Protein AF-A0A1Y1W496-F1 (afdb_monomer_lite)

Foldseek 3Di:
DDDDDDDDDDDDDDPDPPDDDPPDDDDDPPPVLVQAQWDDDPQKIWGFDFQWIKIFGNVLLVVLLVVLVCVVVVVDPDDDPPDDPDNQPDSVSSNLPGFMEIEDDPRSPATFRHWDAFPQSQWIWGFGFFKIKIWGQQDQQPQDPPRDGGSVRPFPFPDPDPDSPGTYRYIYMDMDGPPPQAPVPPPDDDPDRWTFPDKDQDPPPPVSPWIWTQTPVRDIDID

InterPro domains:
  IPR019321 Nucleoporin Nup88 [PF10168] (105-217)
  IPR037700 Nucleoporin NUP88/NUP82 [PTHR13257] (36-219)

Secondary structure (DSSP, 8-state):
--------------------------S----------EEEETTEEEEEETTEEEEEEHHHHHHHHHHHHHHHTT------TTS------SHHHHHHTS-EEEEESS---S-EEEEEE-TTSSEEEEEESS-EEEEEPPPTT---TTS--STTTSS------SSS-PEEEE--EEEE-SSHHHHTT-SS---S-PPEEEEEE-TT-TTS--EEEEETTS-EEE-

Radius of gyration: 26.89 Å; chains: 1; bounding box: 58×90×71 Å

pLDDT: mean 73.24, std 20.02, range [38.5, 97.31]

Sequence (223 aa):
MNGYSFWHSTLCSQPRRQTWAPGRRSQGSKEISNTQRAVIRGTDLFVAVGSEVRWISLKACKDAYVQFESTRLGVASSIDETQSDYKATSQQDAIQHVPWYRVLGSALGFEIRRLVCNKSGKLLAVVGRRQVAVVTLPGPESPNRAGVKGAFAAARMDKPSDEFDGACVSCASKIIGGTAIGRQGAQAGEGRGARVADALWHSMSSSDSHLVVLLSSGVVKGV

Organism: NCBI:txid61395

Structure (mmCIF, N/CA/C/O backbone):
data_AF-A0A1Y1W496-F1
#
_entry.id   AF-A0A1Y1W496-F1
#
loop_
_atom_site.group_PDB
_atom_site.id
_atom_site.type_symbol
_atom_site.label_atom_id
_atom_site.label_alt_id
_atom_site.label_comp_id
_atom_site.label_asym_id
_atom_site.label_entity_id
_atom_site.label_seq_id
_atom_site.pdbx_PDB_ins_code
_atom_site.Cartn_x
_atom_site.Cartn_y
_atom_site.Cartn_z
_atom_site.occupancy
_atom_site.B_iso_or_equiv
_atom_site.auth_seq_id
_atom_site.auth_comp_id
_atom_site.auth_asym_id
_atom_site.auth_atom_id
_atom_site.pdbx_PDB_model_num
ATOM 1 N N . MET A 1 1 ? -31.361 -71.559 24.293 1.00 42.09 1 MET A N 1
ATOM 2 C CA . MET A 1 1 ? -29.915 -71.269 24.164 1.00 42.09 1 MET A CA 1
ATOM 3 C C . MET A 1 1 ? -29.772 -69.758 24.304 1.00 42.09 1 MET A C 1
ATOM 5 O O . MET A 1 1 ? -30.136 -69.051 23.382 1.00 42.09 1 MET A O 1
ATOM 9 N N . ASN A 1 2 ? -29.725 -69.233 25.531 1.00 38.97 2 ASN A N 1
ATOM 10 C CA . ASN A 1 2 ? -28.521 -68.965 26.342 1.00 38.97 2 ASN A CA 1
ATOM 11 C C . ASN A 1 2 ? -27.485 -68.114 25.596 1.00 38.97 2 ASN A C 1
ATOM 13 O O . ASN A 1 2 ? -26.933 -68.597 24.614 1.00 38.97 2 ASN A O 1
ATOM 17 N N . GLY A 1 3 ? -27.170 -66.913 26.104 1.00 40.03 3 GLY A N 1
ATOM 18 C CA . GLY A 1 3 ? -25.987 -66.185 25.632 1.00 40.03 3 GLY A CA 1
ATOM 19 C C . GLY A 1 3 ? -25.889 -64.686 25.931 1.00 40.03 3 GLY A C 1
ATOM 20 O O . GLY A 1 3 ? -25.826 -63.906 24.999 1.00 40.03 3 GLY A O 1
ATOM 21 N N . TYR A 1 4 ? -25.895 -64.322 27.213 1.00 43.94 4 TYR A N 1
ATOM 22 C CA . TYR A 1 4 ? -25.171 -63.223 27.881 1.00 43.94 4 TYR A CA 1
ATOM 23 C C . TYR A 1 4 ? -24.772 -61.911 27.156 1.00 43.94 4 TYR A C 1
ATOM 25 O O . TYR A 1 4 ? -24.024 -61.863 26.186 1.00 43.94 4 TYR A O 1
ATOM 33 N N . SER A 1 5 ? -25.185 -60.833 27.824 1.00 49.03 5 SER A N 1
ATOM 34 C CA . SER A 1 5 ? -24.640 -59.474 27.935 1.00 49.03 5 SER A CA 1
ATOM 35 C C . SER A 1 5 ? -23.111 -59.354 28.018 1.00 49.03 5 SER A C 1
ATOM 37 O O . SER A 1 5 ? -22.486 -60.162 28.689 1.00 49.03 5 SER A O 1
ATOM 39 N N . PHE A 1 6 ? -22.540 -58.242 27.523 1.00 44.34 6 PHE A N 1
ATOM 40 C CA . PHE A 1 6 ? -21.433 -57.549 28.207 1.00 44.34 6 PHE A CA 1
ATOM 41 C C . PHE A 1 6 ? -21.383 -56.052 27.855 1.00 44.34 6 PHE A C 1
ATOM 43 O O . PHE A 1 6 ? -21.317 -55.653 26.695 1.00 44.34 6 PHE A O 1
ATOM 50 N N . TRP A 1 7 ? -21.433 -55.232 28.903 1.00 46.50 7 TRP A N 1
ATOM 51 C CA . TRP A 1 7 ? -21.219 -53.788 28.896 1.00 46.50 7 TRP A CA 1
ATOM 52 C C . TRP A 1 7 ? -19.716 -53.492 28.889 1.00 46.50 7 TRP A C 1
ATOM 54 O O . TRP A 1 7 ? -18.980 -54.118 29.646 1.00 46.50 7 TRP A O 1
ATOM 64 N N . HIS A 1 8 ? -19.272 -52.478 28.145 1.00 43.22 8 HIS A N 1
ATOM 65 C CA . HIS A 1 8 ? -18.021 -51.780 28.452 1.00 43.22 8 HIS A CA 1
ATOM 66 C C . HIS A 1 8 ? -18.264 -50.272 28.480 1.00 43.22 8 HIS A C 1
ATOM 68 O O . HIS A 1 8 ? -18.268 -49.585 27.462 1.00 43.22 8 HIS A O 1
ATOM 74 N N . SER A 1 9 ? -18.465 -49.775 29.697 1.00 42.09 9 SER A N 1
ATOM 75 C CA . SER A 1 9 ? -18.393 -48.364 30.051 1.00 42.09 9 SER A CA 1
ATOM 76 C C . SER A 1 9 ? -16.942 -47.903 29.935 1.00 42.09 9 SER A C 1
ATOM 78 O O . SER A 1 9 ? -16.086 -48.328 30.711 1.00 42.09 9 SER A O 1
ATOM 80 N N . THR A 1 10 ? -16.640 -47.038 28.970 1.00 48.88 10 THR A N 1
ATOM 81 C CA . THR A 1 10 ? -15.345 -46.355 28.911 1.00 48.88 10 THR A CA 1
ATOM 82 C C . THR A 1 10 ? -15.395 -45.141 29.833 1.00 48.88 10 THR A C 1
ATOM 84 O O . THR A 1 10 ? -16.212 -44.238 29.663 1.00 48.88 10 THR A O 1
ATOM 87 N N . LEU A 1 11 ? -14.534 -45.155 30.848 1.00 41.88 11 LEU A N 1
ATOM 88 C CA . LEU A 1 11 ? -14.308 -44.061 31.785 1.00 41.88 11 LEU A CA 1
ATOM 89 C C . LEU A 1 11 ? -13.901 -42.794 31.016 1.00 41.88 11 LEU A C 1
ATOM 91 O O . LEU A 1 11 ? -12.806 -42.710 30.464 1.00 41.88 11 LEU A O 1
ATOM 95 N N . CYS A 1 12 ? -14.791 -41.802 30.991 1.00 42.56 12 CYS A N 1
ATOM 96 C CA . CYS A 1 12 ? -14.479 -40.451 30.542 1.00 42.56 12 CYS A CA 1
ATOM 97 C C . CYS A 1 12 ? -13.574 -39.786 31.588 1.00 42.56 12 CYS A C 1
ATOM 99 O O . CYS A 1 12 ? -14.036 -39.302 32.624 1.00 42.56 12 CYS A O 1
ATOM 101 N N . SER A 1 13 ? -12.272 -39.788 31.322 1.00 44.72 13 SER A N 1
ATOM 102 C CA . SER A 1 13 ? -11.271 -39.026 32.063 1.00 44.72 13 SER A CA 1
ATOM 103 C C . SER A 1 13 ? -11.624 -37.538 32.029 1.00 44.72 13 SER A C 1
ATOM 105 O O . SER A 1 13 ? -11.632 -36.912 30.969 1.00 44.72 13 SER A O 1
ATOM 107 N N . GLN A 1 14 ? -11.938 -36.964 33.190 1.00 53.59 14 GLN A N 1
ATOM 108 C CA . GLN A 1 14 ? -12.254 -35.544 33.305 1.00 53.59 14 GLN A CA 1
ATOM 109 C C . GLN A 1 14 ? -11.036 -34.674 32.943 1.00 53.59 14 GLN A C 1
ATOM 111 O O . GLN A 1 14 ? -9.936 -34.925 33.446 1.00 53.59 14 GLN A O 1
ATOM 116 N N . PRO A 1 15 ? -11.200 -33.610 32.135 1.00 48.44 15 PRO A N 1
ATOM 117 C CA . PRO A 1 15 ? -10.143 -32.636 31.928 1.00 48.44 15 PRO A CA 1
ATOM 118 C C . PRO A 1 15 ? -9.908 -31.849 33.221 1.00 48.44 15 PRO A C 1
ATOM 120 O O . PRO A 1 15 ? -10.786 -31.170 33.757 1.00 48.44 15 PRO A O 1
ATOM 123 N N . ARG A 1 16 ? -8.678 -31.967 33.720 1.00 43.12 16 ARG A N 1
ATOM 124 C CA . ARG A 1 16 ? -8.125 -31.247 34.867 1.00 43.12 16 ARG A CA 1
ATOM 125 C C . ARG A 1 16 ? -8.370 -29.743 34.680 1.00 43.12 16 ARG A C 1
ATOM 127 O O . ARG A 1 16 ? -7.788 -29.131 33.785 1.00 43.12 16 ARG A O 1
ATOM 134 N N . ARG A 1 17 ? -9.219 -29.145 35.524 1.00 43.69 17 ARG A N 1
ATOM 135 C CA . ARG A 1 17 ? -9.392 -27.686 35.617 1.00 43.69 17 ARG A CA 1
ATOM 136 C C . ARG A 1 17 ? -8.042 -27.055 35.965 1.00 43.69 17 ARG A C 1
ATOM 138 O O . ARG A 1 17 ? -7.640 -27.048 37.123 1.00 43.69 17 ARG A O 1
ATOM 145 N N . GLN A 1 18 ? -7.337 -26.539 34.963 1.00 44.41 18 GLN A N 1
ATOM 146 C CA . GLN A 1 18 ? -6.231 -25.616 35.178 1.00 44.41 18 GLN A CA 1
ATOM 147 C C . GLN A 1 18 ? -6.832 -24.260 35.543 1.00 44.41 18 GLN A C 1
ATOM 149 O O . GLN A 1 18 ? -7.288 -23.505 34.690 1.00 44.41 18 GLN A O 1
ATOM 154 N N . THR A 1 19 ? -6.870 -23.970 36.837 1.00 43.69 19 THR A N 1
ATOM 155 C CA . THR A 1 19 ? -7.052 -22.616 37.356 1.00 43.69 19 THR A CA 1
ATOM 156 C C . THR A 1 19 ? -5.865 -21.766 36.916 1.00 43.69 19 THR A C 1
ATOM 158 O O . THR A 1 19 ? -4.741 -21.970 37.373 1.00 43.69 19 THR A O 1
ATOM 161 N N . TRP A 1 20 ? -6.113 -20.830 36.001 1.00 48.00 20 TRP A N 1
ATOM 162 C CA . TRP A 1 20 ? -5.152 -19.809 35.602 1.00 48.00 20 TRP A CA 1
ATOM 163 C C . TRP A 1 20 ? -4.951 -18.843 36.770 1.00 48.00 20 TRP A C 1
ATOM 165 O O . TRP A 1 20 ? -5.794 -17.991 37.038 1.00 48.00 20 TRP A O 1
ATOM 175 N N . ALA A 1 21 ? -3.840 -18.986 37.487 1.00 46.91 21 ALA A N 1
ATOM 176 C CA . ALA A 1 21 ? -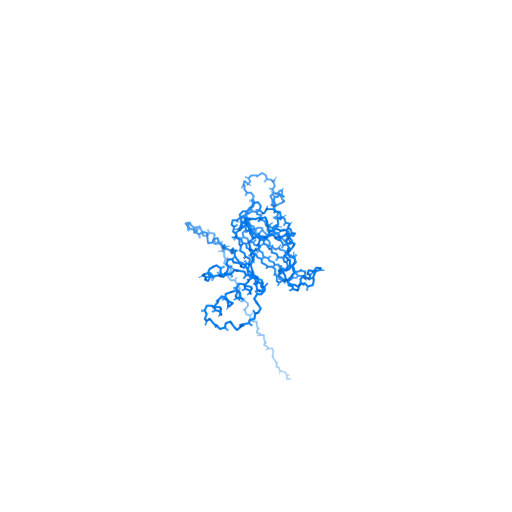3.369 -17.945 38.389 1.00 46.91 21 ALA A CA 1
ATOM 177 C C . ALA A 1 21 ? -2.677 -16.850 37.552 1.00 46.91 21 ALA A C 1
ATOM 179 O O . ALA A 1 21 ? -1.808 -17.182 36.739 1.00 46.91 21 ALA A O 1
ATOM 180 N N . PRO A 1 22 ? -3.006 -15.555 37.724 1.00 52.09 22 PRO A N 1
ATOM 181 C CA . PRO A 1 22 ? -2.292 -14.476 37.057 1.00 52.09 22 PRO A CA 1
ATOM 182 C C . PRO A 1 22 ? -0.901 -14.331 37.688 1.00 52.09 22 PRO A C 1
ATOM 184 O O . PRO A 1 22 ? -0.691 -13.620 38.670 1.00 52.09 22 PRO A O 1
ATOM 187 N N . GLY A 1 23 ? 0.062 -15.052 37.116 1.00 45.97 23 GLY A N 1
ATOM 188 C CA . GLY A 1 23 ? 1.479 -14.918 37.417 1.00 45.97 23 GLY A CA 1
ATOM 189 C C . GLY A 1 23 ? 1.976 -13.537 37.004 1.00 45.97 23 GLY A C 1
ATOM 190 O O . GLY A 1 23 ? 2.194 -13.256 35.828 1.00 45.97 23 GLY A O 1
ATOM 191 N N . ARG A 1 24 ? 2.167 -12.682 38.005 1.00 58.03 24 ARG A N 1
ATOM 192 C CA . ARG A 1 24 ? 2.800 -11.367 37.929 1.00 58.03 24 ARG A CA 1
ATOM 193 C C . ARG A 1 24 ? 4.268 -11.532 37.495 1.00 58.03 24 ARG A C 1
ATOM 195 O O . ARG A 1 24 ? 5.148 -11.663 38.339 1.00 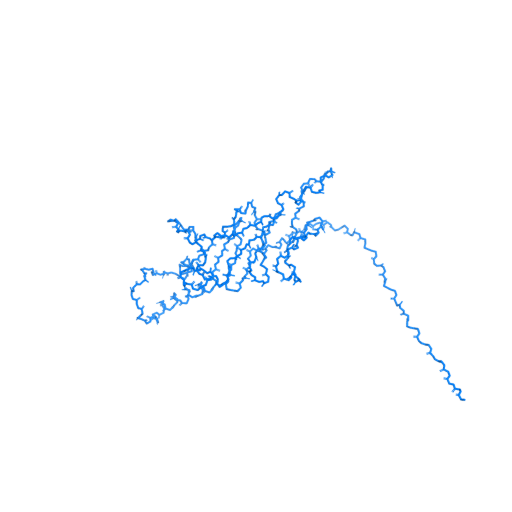58.03 24 ARG A O 1
ATOM 202 N N . ARG A 1 25 ? 4.548 -11.545 36.185 1.00 48.56 25 ARG A N 1
ATOM 203 C CA . ARG A 1 25 ? 5.906 -11.335 35.649 1.00 48.56 25 ARG A CA 1
ATOM 204 C C . ARG A 1 25 ? 6.087 -9.878 35.257 1.00 48.56 25 ARG A C 1
ATOM 206 O O . ARG A 1 25 ? 5.434 -9.364 34.355 1.00 48.56 25 ARG A O 1
ATOM 213 N N . SER A 1 26 ? 6.979 -9.237 35.995 1.00 58.53 26 SER A N 1
ATOM 214 C CA . SER A 1 26 ? 7.595 -7.959 35.690 1.00 58.53 26 SER A CA 1
ATOM 215 C C . SER A 1 26 ? 8.640 -8.097 34.571 1.00 58.53 26 SER A C 1
ATOM 217 O O . SER A 1 26 ? 9.065 -9.198 34.234 1.00 58.53 26 SER A O 1
ATOM 219 N N . GLN A 1 27 ? 9.088 -6.932 34.094 1.00 45.31 27 GLN A N 1
ATOM 220 C CA . GLN A 1 27 ? 10.325 -6.662 33.350 1.00 45.31 27 GLN A CA 1
ATOM 221 C C . GLN A 1 27 ? 10.274 -6.742 31.819 1.00 45.31 27 GLN A C 1
ATOM 223 O O . GLN A 1 27 ? 10.342 -7.796 31.199 1.00 45.31 27 GLN A O 1
ATOM 228 N N . GLY A 1 28 ? 10.264 -5.543 31.224 1.00 45.34 28 GLY A N 1
ATOM 229 C CA . GLY A 1 28 ? 11.095 -5.229 30.063 1.00 45.34 28 GLY A CA 1
ATOM 230 C C . GLY A 1 28 ? 10.867 -6.081 28.825 1.00 45.34 28 GLY A C 1
ATOM 231 O O . GLY A 1 28 ? 11.831 -6.399 28.135 1.00 45.34 28 GLY A O 1
ATOM 232 N N . SER A 1 29 ? 9.618 -6.438 28.516 1.00 46.72 29 SER A N 1
ATOM 233 C CA . SER A 1 29 ? 9.300 -6.908 27.173 1.00 46.72 29 SER A CA 1
ATOM 234 C C . SER A 1 29 ? 9.576 -5.738 26.237 1.00 46.72 29 SER A C 1
ATOM 236 O O . SER A 1 29 ? 8.807 -4.777 26.176 1.00 46.72 29 SER A O 1
ATOM 238 N N . LYS A 1 30 ? 10.746 -5.775 25.592 1.00 51.78 30 LYS A N 1
ATOM 239 C CA . LYS A 1 30 ? 11.072 -4.974 24.420 1.00 51.78 30 LYS A CA 1
ATOM 240 C C . LYS A 1 30 ? 9.998 -5.360 23.421 1.00 51.78 30 LYS A C 1
ATOM 242 O O . LYS A 1 30 ? 10.120 -6.400 22.785 1.00 51.78 30 LYS A O 1
ATOM 247 N N . GLU A 1 31 ? 8.892 -4.615 23.457 1.00 52.94 31 GLU A N 1
ATOM 248 C CA . GLU A 1 31 ? 7.689 -4.823 22.664 1.00 52.94 31 GLU A CA 1
ATOM 249 C C . GLU A 1 31 ? 8.208 -5.032 21.248 1.00 52.94 31 GLU A C 1
ATOM 251 O O . GLU A 1 31 ? 8.708 -4.090 20.630 1.00 52.94 31 GLU A O 1
ATOM 256 N N . ILE A 1 32 ? 8.235 -6.291 20.793 1.00 51.78 32 ILE A N 1
ATOM 257 C CA . ILE A 1 32 ? 8.601 -6.634 19.425 1.00 51.78 32 ILE A CA 1
ATOM 258 C C . ILE A 1 32 ? 7.408 -6.122 18.643 1.00 51.78 32 ILE A C 1
ATOM 260 O O . ILE A 1 32 ? 6.459 -6.850 18.363 1.00 51.78 32 ILE A O 1
ATOM 264 N N . SER A 1 33 ? 7.382 -4.810 18.425 1.00 63.66 33 SER A N 1
ATOM 265 C CA . SER A 1 33 ? 6.369 -4.152 17.641 1.00 63.66 33 SER A CA 1
ATOM 266 C C . SER A 1 33 ? 6.513 -4.784 16.276 1.00 63.66 33 SER A C 1
ATOM 268 O O . SER A 1 33 ? 7.515 -4.554 15.593 1.00 63.66 33 SER A O 1
ATOM 270 N N . ASN A 1 34 ? 5.578 -5.665 15.937 1.00 67.00 34 ASN A N 1
ATOM 271 C CA . ASN A 1 34 ? 5.577 -6.391 14.684 1.00 67.00 34 ASN A CA 1
ATOM 272 C C . ASN A 1 34 ? 5.378 -5.363 13.566 1.00 67.00 34 ASN A C 1
ATOM 274 O O . ASN A 1 34 ? 4.263 -4.952 13.249 1.00 67.00 34 ASN A O 1
ATOM 278 N N . THR A 1 35 ? 6.497 -4.838 13.075 1.00 82.88 35 THR A N 1
ATOM 279 C CA . THR A 1 35 ? 6.546 -3.657 12.220 1.00 82.88 35 THR A CA 1
ATOM 280 C C . THR A 1 35 ? 6.624 -4.151 10.788 1.00 82.88 35 THR A C 1
ATOM 282 O O . THR A 1 35 ? 7.678 -4.146 10.158 1.00 82.88 35 THR A O 1
ATOM 285 N N . GLN A 1 36 ? 5.501 -4.655 10.279 1.00 89.81 36 GLN A N 1
ATOM 286 C CA . GLN A 1 36 ? 5.392 -5.097 8.891 1.00 89.81 36 GLN A CA 1
ATOM 287 C C . GLN A 1 36 ? 5.225 -3.867 7.987 1.00 89.81 36 GLN A C 1
ATOM 289 O O . GLN A 1 36 ? 4.118 -3.518 7.580 1.00 89.81 36 GLN A O 1
ATOM 294 N N . ARG A 1 37 ? 6.335 -3.171 7.708 1.00 93.81 37 ARG A N 1
ATOM 295 C CA . ARG A 1 37 ? 6.357 -1.943 6.887 1.00 93.81 37 ARG A CA 1
ATOM 296 C C . ARG A 1 37 ? 6.378 -2.202 5.388 1.00 93.81 37 ARG A C 1
ATOM 298 O O . ARG A 1 37 ? 6.324 -1.242 4.632 1.00 93.81 37 ARG A O 1
ATOM 305 N N . ALA A 1 38 ? 6.480 -3.453 4.959 1.00 95.81 38 ALA A N 1
ATOM 306 C CA . ALA A 1 38 ? 6.499 -3.811 3.551 1.00 95.81 38 ALA A CA 1
ATOM 307 C C . ALA A 1 38 ? 5.536 -4.966 3.270 1.00 95.81 38 ALA A C 1
ATOM 309 O O . ALA A 1 38 ? 5.400 -5.886 4.081 1.00 95.81 38 ALA A O 1
ATOM 310 N N . VAL A 1 39 ? 4.872 -4.910 2.118 1.00 95.62 39 VAL A N 1
ATOM 311 C CA . VAL A 1 39 ? 3.988 -5.972 1.632 1.00 95.62 39 VAL A CA 1
ATOM 312 C C . VAL A 1 39 ? 4.119 -6.107 0.119 1.00 95.62 39 VAL A C 1
ATOM 314 O O . VAL A 1 39 ? 4.285 -5.117 -0.592 1.00 95.62 39 VAL A O 1
ATOM 317 N N . ILE A 1 40 ? 4.062 -7.347 -0.364 1.00 94.81 40 ILE A N 1
ATOM 318 C CA . ILE A 1 40 ? 4.150 -7.679 -1.787 1.00 94.81 40 ILE A CA 1
ATOM 319 C C . ILE A 1 40 ? 2.766 -8.106 -2.280 1.00 94.81 40 ILE A C 1
ATOM 321 O O . 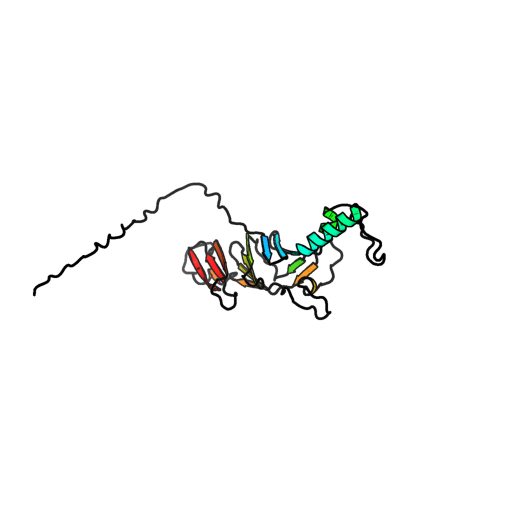ILE A 1 40 ? 2.076 -8.883 -1.618 1.00 94.81 40 ILE A O 1
ATOM 325 N N . ARG A 1 41 ? 2.371 -7.610 -3.454 1.00 92.75 41 ARG A N 1
ATOM 326 C CA . ARG A 1 41 ? 1.163 -8.004 -4.188 1.00 92.75 41 ARG A CA 1
ATOM 327 C C . ARG A 1 41 ? 1.558 -8.370 -5.616 1.00 92.75 41 ARG A C 1
ATOM 329 O O . ARG A 1 41 ? 1.770 -7.489 -6.442 1.00 92.75 41 ARG A O 1
ATOM 336 N N . GLY A 1 42 ? 1.645 -9.658 -5.933 1.00 91.38 42 GLY A N 1
ATOM 337 C CA . GLY A 1 42 ? 2.140 -10.082 -7.247 1.00 91.38 42 GLY A CA 1
ATOM 338 C C . GLY A 1 42 ? 3.565 -9.565 -7.481 1.00 91.38 42 GLY A C 1
ATOM 339 O O . GLY A 1 42 ? 4.473 -9.937 -6.745 1.00 91.38 42 GLY A O 1
ATOM 340 N N . THR A 1 43 ? 3.754 -8.691 -8.474 1.00 90.94 43 THR A N 1
ATOM 341 C CA . THR A 1 43 ? 5.042 -8.031 -8.768 1.00 90.94 43 THR A CA 1
ATOM 342 C C . THR A 1 43 ? 5.189 -6.648 -8.133 1.00 90.94 43 THR A C 1
ATOM 344 O O . THR A 1 43 ? 6.194 -5.984 -8.366 1.00 90.94 43 THR A O 1
ATOM 347 N N . ASP A 1 44 ? 4.201 -6.190 -7.369 1.00 90.88 44 ASP A N 1
ATOM 348 C CA . ASP A 1 44 ? 4.192 -4.870 -6.743 1.00 90.88 44 ASP A CA 1
ATOM 349 C C . ASP A 1 44 ? 4.723 -4.939 -5.312 1.00 90.88 44 ASP A C 1
ATOM 351 O O . ASP A 1 44 ? 4.278 -5.771 -4.519 1.00 90.88 44 ASP A O 1
ATOM 355 N N . LEU A 1 45 ? 5.631 -4.028 -4.963 1.00 94.00 45 LEU A N 1
ATOM 356 C CA . LEU A 1 45 ? 6.121 -3.836 -3.602 1.00 94.00 45 LEU A CA 1
ATOM 357 C C . LEU A 1 45 ? 5.566 -2.529 -3.034 1.00 94.00 45 LEU A C 1
ATOM 359 O O . LEU A 1 45 ? 5.780 -1.463 -3.607 1.00 94.00 45 LEU A O 1
ATOM 363 N N . PHE A 1 46 ? 4.910 -2.614 -1.880 1.00 94.19 46 PHE A N 1
ATOM 364 C CA . PHE A 1 46 ? 4.450 -1.466 -1.103 1.00 94.19 46 PHE A CA 1
ATOM 365 C C . PHE A 1 46 ? 5.306 -1.324 0.150 1.00 94.19 46 PHE A C 1
ATOM 367 O O . PHE A 1 46 ? 5.501 -2.299 0.876 1.00 94.19 46 PHE A O 1
ATOM 374 N N . VAL A 1 47 ? 5.781 -0.111 0.427 1.00 95.19 47 VAL A N 1
ATOM 375 C CA . VAL A 1 47 ? 6.639 0.206 1.572 1.00 95.19 47 VAL A CA 1
ATOM 376 C C . VAL A 1 47 ? 6.108 1.430 2.308 1.00 95.19 47 VAL A C 1
ATOM 378 O O . VAL A 1 47 ? 5.821 2.463 1.710 1.00 95.19 47 VAL A O 1
ATOM 381 N N . ALA A 1 48 ? 6.011 1.325 3.627 1.00 94.62 48 ALA A N 1
ATOM 382 C CA . ALA A 1 48 ? 5.636 2.407 4.519 1.00 94.62 48 ALA A CA 1
ATOM 383 C C . ALA A 1 48 ? 6.861 3.234 4.939 1.00 94.62 48 ALA A C 1
ATOM 385 O O . ALA A 1 48 ? 7.691 2.774 5.733 1.00 94.62 48 ALA A O 1
ATOM 386 N N . VAL A 1 49 ? 6.927 4.488 4.494 1.00 92.69 49 VAL A N 1
ATOM 387 C CA . VAL A 1 49 ? 7.981 5.460 4.822 1.00 92.69 49 VAL A CA 1
ATOM 388 C C . VAL A 1 49 ? 7.352 6.596 5.631 1.00 92.69 49 VAL A C 1
ATOM 390 O O . VAL A 1 49 ? 6.604 7.406 5.098 1.00 92.69 49 VAL A O 1
ATOM 393 N N . GLY A 1 50 ? 7.592 6.629 6.946 1.00 92.31 50 GLY A N 1
ATOM 394 C CA . GLY A 1 50 ? 6.911 7.571 7.847 1.00 92.31 50 GLY A CA 1
ATOM 395 C C . GLY A 1 50 ? 5.385 7.398 7.842 1.00 92.31 50 GLY A C 1
ATOM 396 O O . GLY A 1 50 ? 4.871 6.374 8.301 1.00 92.31 50 GLY A O 1
ATOM 397 N N . SER A 1 51 ? 4.681 8.408 7.333 1.00 92.38 51 SER A N 1
ATOM 398 C CA . SER A 1 51 ? 3.224 8.467 7.151 1.00 92.38 51 SER A CA 1
ATOM 399 C C . SER A 1 51 ? 2.773 8.172 5.714 1.00 92.38 51 SER A C 1
ATOM 401 O O . SER A 1 51 ? 1.612 8.364 5.370 1.00 92.38 51 SER A O 1
ATOM 403 N N . GLU A 1 52 ? 3.679 7.719 4.851 1.00 92.25 52 GLU A N 1
ATOM 404 C CA . GLU A 1 52 ? 3.415 7.544 3.425 1.00 92.25 52 GLU A CA 1
ATOM 405 C C . GLU A 1 52 ? 3.578 6.098 2.990 1.00 92.25 52 GLU A C 1
ATOM 407 O O . GLU A 1 52 ? 4.420 5.362 3.508 1.00 92.25 52 GLU A O 1
ATOM 412 N N . VAL A 1 53 ? 2.798 5.705 1.984 1.00 93.12 53 VAL A N 1
ATOM 413 C CA . VAL A 1 53 ? 2.981 4.434 1.286 1.00 93.12 53 VAL A CA 1
ATOM 414 C C . VAL A 1 53 ? 3.600 4.723 -0.075 1.00 93.12 53 VAL A C 1
ATOM 416 O O . VAL A 1 53 ? 3.020 5.435 -0.895 1.00 93.12 53 VAL A O 1
ATOM 419 N N . ARG A 1 54 ? 4.782 4.156 -0.307 1.00 91.88 54 ARG A N 1
ATOM 420 C CA . ARG A 1 54 ? 5.459 4.145 -1.604 1.00 91.88 54 ARG A CA 1
ATOM 421 C C . ARG A 1 54 ? 5.253 2.792 -2.266 1.00 91.88 54 ARG A C 1
ATOM 423 O O . ARG A 1 54 ? 5.263 1.765 -1.589 1.00 91.88 54 ARG A O 1
ATOM 430 N N . TRP A 1 55 ? 5.061 2.793 -3.573 1.00 89.75 55 TRP A N 1
ATOM 431 C CA . TRP A 1 55 ? 4.802 1.610 -4.383 1.00 89.75 55 TRP A CA 1
ATOM 432 C C . TRP A 1 55 ? 5.771 1.563 -5.566 1.00 89.75 55 TRP A C 1
ATOM 434 O O . TRP A 1 55 ? 6.015 2.582 -6.206 1.00 89.75 55 TRP A O 1
ATOM 444 N N . ILE A 1 56 ? 6.330 0.389 -5.859 1.00 89.62 56 ILE A N 1
ATOM 445 C CA . ILE A 1 56 ? 7.203 0.165 -7.017 1.00 89.62 56 ILE A CA 1
ATOM 446 C C . ILE A 1 56 ? 6.961 -1.209 -7.660 1.00 89.62 56 ILE A C 1
ATOM 448 O O . ILE A 1 56 ? 6.575 -2.162 -6.975 1.00 89.62 56 ILE A O 1
ATOM 452 N N . SER A 1 57 ? 7.203 -1.326 -8.972 1.00 88.94 57 SER A N 1
ATOM 453 C CA . SER A 1 57 ? 7.202 -2.617 -9.677 1.00 88.94 57 SER A CA 1
ATOM 454 C C . SER A 1 57 ? 8.524 -3.338 -9.465 1.00 88.94 57 SER A C 1
ATOM 456 O O . SER A 1 57 ? 9.558 -2.890 -9.952 1.00 88.94 57 SER A O 1
ATOM 458 N N . LEU A 1 58 ? 8.503 -4.519 -8.858 1.00 90.50 58 LEU A N 1
ATOM 459 C CA . LEU A 1 58 ? 9.682 -5.385 -8.826 1.00 90.50 58 LEU A CA 1
ATOM 460 C C . LEU A 1 58 ? 10.050 -5.890 -10.224 1.00 90.50 58 LEU A C 1
ATOM 462 O O . LEU A 1 58 ? 11.228 -6.079 -10.519 1.00 90.50 58 LEU A O 1
ATOM 466 N N . LYS A 1 59 ? 9.049 -6.081 -11.096 1.00 87.50 59 LYS A N 1
ATOM 467 C CA . LYS A 1 59 ? 9.278 -6.474 -12.488 1.00 87.50 59 LYS A CA 1
ATOM 468 C C . LYS A 1 59 ? 10.009 -5.368 -13.251 1.00 87.50 59 LYS A C 1
ATOM 470 O O . LYS A 1 59 ? 11.062 -5.643 -13.807 1.00 87.50 59 LYS A O 1
ATOM 475 N N . ALA A 1 60 ? 9.509 -4.130 -13.206 1.00 84.31 60 ALA A N 1
ATOM 476 C CA . ALA A 1 60 ? 10.175 -3.016 -13.886 1.00 84.31 60 ALA A CA 1
ATOM 477 C C . ALA A 1 60 ? 11.584 -2.759 -13.326 1.00 84.31 60 ALA A C 1
ATOM 479 O O . ALA A 1 60 ? 12.502 -2.525 -14.104 1.00 84.31 60 ALA A O 1
ATOM 480 N N . CYS A 1 61 ? 11.788 -2.889 -12.005 1.00 85.06 61 CYS A N 1
ATOM 481 C CA . CYS A 1 61 ? 13.130 -2.814 -11.418 1.00 85.06 61 CYS A CA 1
ATOM 482 C C . CYS A 1 61 ? 14.078 -3.871 -11.982 1.00 85.06 61 CYS A C 1
ATOM 484 O O . CYS A 1 61 ? 15.226 -3.569 -12.299 1.00 85.06 61 CYS A O 1
ATOM 486 N N . LYS A 1 62 ? 13.605 -5.116 -12.102 1.00 89.75 62 LYS A N 1
ATOM 487 C CA . LYS A 1 62 ? 14.400 -6.205 -12.669 1.00 89.75 62 LYS A CA 1
ATOM 488 C C . LYS A 1 62 ? 14.711 -5.955 -14.144 1.00 89.75 62 LYS A C 1
ATOM 490 O O . LYS A 1 62 ? 15.857 -6.130 -14.541 1.00 89.75 62 LYS A O 1
ATOM 495 N N . ASP A 1 63 ? 13.720 -5.548 -14.931 1.00 84.88 63 ASP A N 1
ATOM 496 C CA . ASP A 1 63 ? 13.881 -5.306 -16.367 1.00 84.88 63 ASP A CA 1
ATOM 497 C C . ASP A 1 63 ? 14.884 -4.161 -16.617 1.00 84.88 63 ASP A C 1
ATOM 499 O O . ASP A 1 63 ? 15.808 -4.324 -17.413 1.00 84.88 63 ASP A O 1
ATOM 503 N N . ALA A 1 64 ? 14.796 -3.064 -15.851 1.00 82.38 64 ALA A N 1
ATOM 504 C CA . ALA A 1 64 ? 15.755 -1.955 -15.902 1.00 82.38 64 ALA A CA 1
ATOM 505 C C . ALA A 1 64 ? 17.182 -2.390 -15.526 1.00 82.38 64 ALA A C 1
ATOM 507 O O . ALA A 1 64 ? 18.153 -2.008 -16.179 1.00 82.38 64 ALA A O 1
ATOM 508 N N . TYR A 1 65 ? 17.318 -3.238 -14.502 1.00 85.19 65 TYR A N 1
ATOM 509 C CA . TYR A 1 65 ? 18.613 -3.789 -14.104 1.00 85.19 65 TYR A CA 1
ATOM 510 C C . TYR A 1 65 ? 19.226 -4.684 -15.194 1.00 85.19 65 TYR A C 1
ATOM 512 O O . TYR A 1 65 ? 20.406 -4.558 -15.517 1.00 85.19 65 TYR A O 1
ATOM 520 N N . VAL A 1 66 ? 18.427 -5.571 -15.795 1.00 87.56 66 VAL A N 1
ATOM 521 C CA . VAL A 1 66 ? 18.882 -6.458 -16.879 1.00 87.56 66 VAL A CA 1
ATOM 522 C C . VAL A 1 66 ? 19.286 -5.652 -18.116 1.00 87.56 66 VAL A C 1
ATOM 524 O O . VAL A 1 66 ? 20.301 -5.958 -18.746 1.00 87.56 66 VAL A O 1
ATOM 527 N N . GLN A 1 67 ? 18.537 -4.598 -18.446 1.00 82.19 67 GLN A N 1
ATOM 528 C CA . GLN A 1 67 ? 18.875 -3.683 -19.535 1.00 82.19 67 GLN A CA 1
ATOM 529 C C . GLN A 1 67 ? 20.203 -2.955 -19.277 1.00 82.19 67 GLN A C 1
ATOM 531 O O . GLN A 1 67 ? 21.036 -2.863 -20.180 1.00 82.19 67 GLN A O 1
ATOM 536 N N . PHE A 1 68 ? 20.443 -2.500 -18.044 1.00 84.25 68 PHE A N 1
ATOM 537 C CA . PHE A 1 68 ? 21.721 -1.902 -17.651 1.00 84.25 68 PHE A CA 1
ATOM 538 C C . PHE A 1 68 ? 22.900 -2.871 -17.834 1.00 84.25 68 PHE A C 1
ATOM 540 O O . PHE A 1 68 ? 23.890 -2.520 -18.478 1.00 84.25 68 PHE A O 1
ATOM 547 N N . GLU A 1 69 ? 22.790 -4.102 -17.327 1.00 85.88 69 GLU A N 1
ATOM 548 C CA . GLU A 1 69 ? 23.856 -5.107 -17.462 1.00 85.88 69 GLU A CA 1
ATOM 549 C C . GLU A 1 69 ? 24.116 -5.485 -18.931 1.00 85.88 69 GLU A C 1
ATOM 551 O O . GLU A 1 69 ? 25.269 -5.613 -19.345 1.00 85.88 69 GLU A O 1
ATOM 556 N N . SER A 1 70 ? 23.066 -5.577 -19.755 1.00 83.75 70 SER A N 1
ATOM 557 C CA . SER A 1 70 ? 23.198 -5.874 -21.193 1.00 83.75 70 SER A CA 1
ATOM 558 C C . SER A 1 70 ? 23.977 -4.785 -21.940 1.00 83.75 70 SER A C 1
ATOM 560 O O . SER A 1 70 ? 24.827 -5.090 -22.781 1.00 83.75 70 SER A O 1
ATOM 562 N N . THR A 1 71 ? 23.732 -3.518 -21.595 1.00 83.00 71 THR A N 1
ATOM 563 C CA . THR A 1 71 ? 24.462 -2.364 -22.139 1.00 83.00 71 THR A CA 1
ATOM 564 C C . THR A 1 71 ? 25.919 -2.357 -21.680 1.00 83.00 71 THR A C 1
ATOM 566 O O . THR A 1 71 ? 26.820 -2.121 -22.482 1.00 83.00 71 THR A O 1
ATOM 569 N N . ARG A 1 72 ? 26.178 -2.663 -20.401 1.00 81.25 72 ARG A N 1
ATOM 570 C CA . ARG A 1 72 ? 27.535 -2.700 -19.835 1.00 81.25 72 ARG A CA 1
ATOM 571 C C . ARG A 1 72 ? 28.416 -3.774 -20.477 1.00 81.25 72 ARG A C 1
ATOM 573 O O . ARG A 1 72 ? 29.607 -3.542 -20.666 1.00 81.25 72 ARG A O 1
ATOM 580 N N . LEU A 1 73 ? 27.849 -4.935 -20.803 1.00 84.44 73 LEU A N 1
ATOM 581 C CA . LEU A 1 73 ? 28.577 -6.048 -21.422 1.00 84.44 73 LEU A CA 1
ATOM 582 C C . LEU A 1 73 ? 28.752 -5.896 -22.942 1.00 84.44 73 LEU A C 1
ATOM 584 O O . LEU A 1 73 ? 29.369 -6.756 -23.565 1.00 84.44 73 LEU A O 1
ATOM 588 N N . GLY A 1 74 ? 28.218 -4.829 -23.550 1.00 75.69 74 GLY A N 1
ATOM 589 C CA . GLY A 1 74 ? 28.295 -4.612 -24.998 1.00 75.69 74 GLY A CA 1
ATOM 590 C C . GLY A 1 74 ? 27.505 -5.638 -25.820 1.00 75.69 74 GLY A C 1
ATOM 591 O O . GLY A 1 74 ? 27.752 -5.785 -27.011 1.00 75.69 74 GLY A O 1
ATOM 592 N N . VAL A 1 75 ? 26.568 -6.358 -25.191 1.00 72.38 75 VAL A N 1
ATOM 593 C CA . VAL A 1 75 ? 25.739 -7.397 -25.835 1.00 72.38 75 VAL A CA 1
ATOM 594 C C . VAL A 1 75 ? 24.467 -6.797 -26.453 1.00 72.38 75 VAL A C 1
ATOM 596 O O . VAL A 1 75 ? 23.753 -7.471 -27.192 1.00 72.38 75 VAL A O 1
ATOM 599 N N . ALA A 1 76 ? 24.178 -5.518 -26.192 1.00 61.38 76 ALA A N 1
ATOM 600 C CA . ALA A 1 76 ? 23.060 -4.807 -26.803 1.00 61.38 76 ALA A CA 1
ATOM 601 C C . ALA A 1 76 ? 23.299 -4.606 -28.313 1.00 61.38 76 ALA A C 1
ATOM 603 O O . ALA A 1 76 ? 23.976 -3.678 -28.750 1.00 61.38 76 ALA A O 1
ATOM 604 N N . SER A 1 77 ? 22.737 -5.509 -29.114 1.00 57.72 77 SER A N 1
ATOM 605 C CA . SER A 1 77 ? 22.665 -5.411 -30.569 1.00 57.72 77 SER A CA 1
ATOM 606 C C . SER A 1 77 ? 21.780 -4.229 -30.976 1.00 57.72 77 SER A C 1
ATOM 608 O O . SER A 1 77 ? 20.581 -4.274 -30.729 1.00 57.72 77 SER A O 1
ATOM 610 N N . SER A 1 78 ? 22.379 -3.192 -31.567 1.00 54.12 78 SER A N 1
ATOM 611 C CA . SER A 1 78 ? 21.845 -2.304 -32.623 1.00 54.12 78 SER A CA 1
ATOM 612 C C . SER A 1 78 ? 20.313 -2.196 -32.807 1.00 54.12 78 SER A C 1
ATOM 614 O O . SER A 1 78 ? 19.820 -2.414 -33.915 1.00 54.12 78 SER A O 1
ATOM 616 N N . ILE A 1 79 ? 19.542 -1.870 -31.767 1.00 56.69 79 ILE A N 1
ATOM 617 C CA . ILE A 1 79 ? 18.096 -1.633 -31.8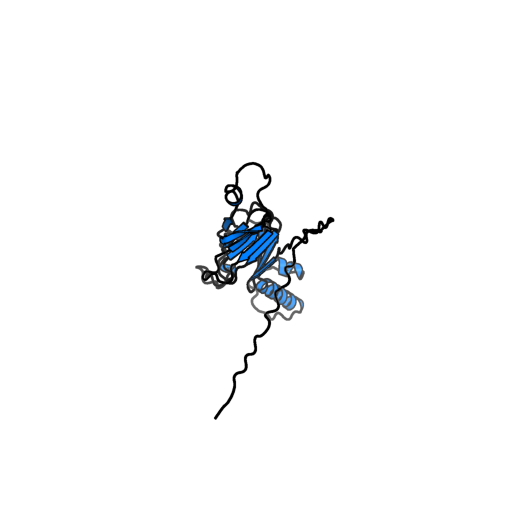86 1.00 56.69 79 ILE A CA 1
ATOM 618 C C . ILE A 1 79 ? 17.800 -0.197 -31.451 1.00 56.69 79 ILE A C 1
ATOM 620 O O . ILE A 1 79 ? 17.955 0.146 -30.285 1.00 56.69 79 ILE A O 1
ATOM 624 N N . ASP A 1 80 ? 17.399 0.586 -32.453 1.00 50.38 80 ASP A N 1
ATOM 625 C CA . ASP A 1 80 ? 16.784 1.917 -32.447 1.00 50.38 80 ASP A CA 1
ATOM 626 C C . ASP A 1 80 ? 17.386 2.993 -31.526 1.00 50.38 80 ASP A C 1
ATOM 628 O O . ASP A 1 80 ? 17.085 3.118 -30.342 1.00 50.38 80 ASP A O 1
ATOM 632 N N . GLU A 1 81 ? 18.166 3.871 -32.155 1.00 56.84 81 GLU A N 1
ATOM 633 C CA . GLU A 1 81 ? 18.773 5.099 -31.624 1.00 56.84 81 GLU A CA 1
ATOM 634 C C . GLU A 1 81 ? 17.754 6.196 -31.238 1.00 56.84 81 GLU A C 1
ATOM 636 O O . GLU A 1 81 ? 18.135 7.319 -30.921 1.00 56.84 81 GLU A O 1
ATOM 641 N N . THR A 1 82 ? 16.446 5.924 -31.284 1.00 54.12 82 THR A N 1
ATOM 642 C CA . THR A 1 82 ? 15.420 6.979 -31.267 1.00 54.12 82 THR A CA 1
ATOM 643 C C . THR A 1 82 ? 14.845 7.337 -29.899 1.00 54.12 82 THR A C 1
ATOM 645 O O . THR A 1 82 ? 13.986 8.218 -29.841 1.00 54.12 82 THR A O 1
ATOM 648 N N . GLN A 1 83 ? 15.276 6.734 -28.785 1.00 52.25 83 GLN A N 1
ATOM 649 C CA . GLN A 1 83 ? 14.713 7.112 -27.482 1.00 52.25 83 GLN A CA 1
ATOM 650 C C . GLN A 1 83 ? 15.682 7.002 -26.292 1.00 52.25 83 GLN A C 1
ATOM 652 O O . GLN A 1 83 ? 15.933 5.935 -25.740 1.00 52.25 83 GLN A O 1
ATOM 657 N N . SER A 1 84 ? 16.075 8.192 -25.828 1.00 53.56 84 SER A N 1
ATOM 658 C CA . SER A 1 84 ? 16.675 8.567 -24.540 1.00 53.56 84 SER A CA 1
ATOM 659 C C . SER A 1 84 ? 18.208 8.594 -24.454 1.00 53.56 84 SER A C 1
ATOM 661 O O . SER A 1 84 ? 18.880 7.573 -24.380 1.00 53.56 84 SER A O 1
ATOM 663 N N . ASP A 1 85 ? 18.738 9.815 -24.320 1.00 57.62 85 ASP A N 1
ATOM 664 C CA . ASP A 1 85 ? 20.131 10.153 -23.976 1.00 57.62 85 ASP A CA 1
ATOM 665 C C . ASP A 1 85 ? 20.560 9.683 -22.567 1.00 57.62 85 ASP A C 1
ATOM 667 O O . ASP A 1 85 ? 21.609 10.079 -22.051 1.00 57.62 85 ASP A O 1
ATOM 671 N N . TYR A 1 86 ? 19.757 8.858 -21.888 1.00 62.41 86 TYR A N 1
ATOM 672 C CA . TYR A 1 86 ? 20.038 8.459 -20.517 1.00 62.41 86 TYR A CA 1
ATOM 673 C C . TYR A 1 86 ? 20.967 7.240 -20.469 1.00 62.41 86 TYR A C 1
ATOM 675 O O . TYR A 1 86 ? 20.539 6.085 -20.453 1.00 62.41 86 TYR A O 1
ATOM 683 N N . LYS A 1 87 ? 22.276 7.500 -20.409 1.00 69.88 87 LYS A N 1
ATOM 684 C CA . LYS A 1 87 ? 23.295 6.476 -20.153 1.00 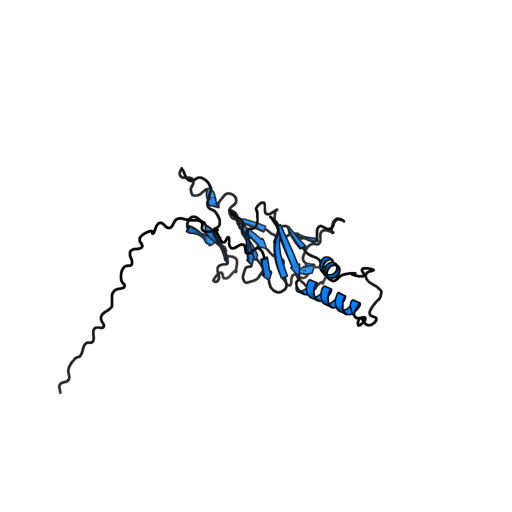69.88 87 LYS A CA 1
ATOM 685 C C . LYS A 1 87 ? 23.489 6.308 -18.644 1.00 69.88 87 LYS A C 1
ATOM 687 O O . LYS A 1 87 ? 24.237 7.057 -18.019 1.00 69.88 87 LYS A O 1
ATOM 692 N N . ALA A 1 88 ? 22.821 5.319 -18.054 1.00 71.31 88 ALA A N 1
ATOM 693 C CA . ALA A 1 88 ? 23.024 4.959 -16.650 1.00 71.31 88 ALA A CA 1
ATOM 694 C C . ALA A 1 88 ? 24.514 4.661 -16.382 1.00 71.31 88 ALA A C 1
ATOM 696 O O . ALA A 1 88 ? 25.123 3.842 -17.073 1.00 71.31 88 ALA A O 1
ATOM 697 N N . THR A 1 89 ? 25.105 5.334 -15.390 1.00 78.69 89 THR A N 1
ATOM 698 C CA . THR A 1 89 ? 26.539 5.194 -15.063 1.00 78.69 89 THR A CA 1
ATOM 699 C C . THR A 1 89 ? 26.766 4.111 -14.005 1.00 78.69 89 THR A C 1
ATOM 701 O O . THR A 1 89 ? 27.824 3.482 -13.961 1.00 78.69 89 THR A O 1
ATOM 704 N N . SER A 1 90 ? 25.748 3.831 -13.187 1.00 82.62 90 SER A N 1
ATOM 705 C CA . SER A 1 90 ? 25.767 2.792 -12.161 1.00 82.62 90 SER A CA 1
ATOM 706 C C . SER A 1 90 ? 24.489 1.943 -12.141 1.00 82.62 90 SER A C 1
ATOM 708 O O . SER A 1 90 ? 23.434 2.341 -12.638 1.00 82.62 90 SER A O 1
ATOM 710 N N . GLN A 1 91 ? 24.571 0.772 -11.496 1.00 79.50 91 GLN A N 1
ATOM 711 C CA . GLN A 1 91 ? 23.404 -0.081 -11.220 1.00 79.50 91 GLN A CA 1
ATOM 712 C C . GLN A 1 91 ? 22.338 0.660 -10.402 1.00 79.50 91 GLN A C 1
ATOM 714 O O . GLN A 1 91 ? 21.142 0.434 -10.573 1.00 79.50 91 GLN A O 1
ATOM 719 N N . GLN A 1 92 ? 22.779 1.533 -9.493 1.00 78.38 92 GLN A N 1
ATOM 720 C CA . GLN A 1 92 ? 21.894 2.291 -8.621 1.00 78.38 92 GLN A CA 1
ATOM 721 C C . GLN A 1 92 ? 21.128 3.345 -9.418 1.00 78.38 92 GLN A C 1
ATOM 723 O O . GLN A 1 92 ? 19.928 3.486 -9.205 1.00 78.38 92 GLN A O 1
ATOM 728 N N . ASP A 1 93 ? 21.783 3.993 -10.382 1.00 80.94 93 ASP A N 1
ATOM 729 C CA . ASP A 1 93 ? 21.137 4.933 -11.298 1.00 80.94 93 ASP A CA 1
ATOM 730 C C . ASP A 1 93 ? 20.060 4.225 -12.122 1.00 80.94 93 ASP A C 1
ATOM 732 O O . ASP A 1 93 ? 18.912 4.654 -12.136 1.00 80.94 93 ASP A O 1
ATOM 736 N N . ALA A 1 94 ? 20.375 3.068 -12.716 1.00 77.50 94 ALA A N 1
ATOM 737 C CA . ALA A 1 94 ? 19.407 2.306 -13.509 1.00 77.50 94 ALA A CA 1
ATOM 738 C C . ALA A 1 94 ? 18.112 1.988 -12.736 1.00 77.50 94 ALA A C 1
ATOM 740 O O . ALA A 1 94 ? 17.018 2.063 -13.292 1.00 77.50 94 ALA A O 1
ATOM 741 N N . ILE A 1 95 ? 18.225 1.680 -11.439 1.00 79.69 95 ILE A N 1
ATOM 742 C CA . ILE A 1 95 ? 17.071 1.425 -10.567 1.00 79.69 95 ILE A CA 1
ATOM 743 C C . ILE A 1 95 ? 16.387 2.733 -10.136 1.00 79.69 95 ILE A C 1
ATOM 745 O O . ILE A 1 95 ? 15.166 2.757 -10.008 1.00 79.69 95 ILE A O 1
ATOM 749 N N . GLN A 1 96 ? 17.133 3.823 -9.928 1.00 80.12 96 GLN A N 1
ATOM 750 C CA . GLN A 1 96 ? 16.571 5.134 -9.570 1.00 80.12 96 GLN A CA 1
ATOM 751 C C . GLN A 1 96 ? 15.666 5.711 -10.665 1.00 80.12 96 GLN A C 1
ATOM 753 O O . GLN A 1 96 ? 14.715 6.422 -10.348 1.00 80.12 96 GLN A O 1
ATOM 758 N N . HIS A 1 97 ? 15.916 5.367 -11.931 1.00 72.38 97 HIS A N 1
ATOM 759 C CA . HIS A 1 97 ? 15.064 5.762 -13.056 1.00 72.38 97 HIS A CA 1
ATOM 760 C C . HIS A 1 97 ? 13.773 4.953 -13.178 1.00 72.38 97 HIS A C 1
ATOM 762 O O . HIS A 1 97 ? 12.896 5.314 -13.965 1.00 72.38 97 HIS A O 1
ATOM 768 N N . VAL A 1 98 ? 13.619 3.880 -12.397 1.00 76.38 98 VAL A N 1
ATOM 769 C CA . VAL A 1 98 ? 12.371 3.122 -12.372 1.00 76.38 98 VAL A CA 1
ATOM 770 C C . VAL A 1 98 ? 11.295 3.984 -11.713 1.00 76.38 98 VAL A C 1
ATOM 772 O O . VAL A 1 98 ? 11.471 4.406 -10.566 1.00 76.38 98 VAL A O 1
ATOM 775 N N . PRO A 1 99 ? 10.151 4.215 -12.384 1.00 74.56 99 PRO A N 1
ATOM 776 C CA . PRO A 1 99 ? 9.052 4.959 -11.795 1.00 74.56 99 PRO A CA 1
ATOM 777 C C . PRO A 1 99 ? 8.592 4.296 -10.497 1.00 74.56 99 PRO A C 1
ATOM 779 O O . PRO A 1 99 ? 8.119 3.154 -10.481 1.00 74.56 99 PRO A O 1
ATOM 782 N N . TRP A 1 100 ? 8.727 5.025 -9.398 1.00 78.88 100 TRP A N 1
ATOM 783 C CA . TRP A 1 100 ? 8.080 4.704 -8.138 1.00 78.88 100 TRP A CA 1
ATOM 784 C C . TRP A 1 100 ? 6.928 5.668 -7.922 1.00 78.88 100 TRP A C 1
ATOM 786 O O . TRP A 1 100 ? 6.931 6.793 -8.426 1.00 78.88 100 TRP A O 1
ATOM 796 N N . TYR A 1 101 ? 5.943 5.204 -7.162 1.00 78.88 101 TYR A N 1
ATOM 797 C CA . TYR A 1 101 ? 4.714 5.935 -6.970 1.00 78.88 101 TYR A CA 1
ATOM 798 C C . TYR A 1 101 ? 4.426 6.217 -5.508 1.00 78.88 101 TYR A C 1
ATOM 800 O O . TYR A 1 101 ? 4.540 5.337 -4.650 1.00 78.88 101 TYR A O 1
ATOM 808 N N . ARG A 1 102 ? 3.985 7.440 -5.222 1.00 81.50 102 ARG A N 1
ATOM 809 C CA . ARG A 1 102 ? 3.402 7.789 -3.927 1.00 81.50 102 ARG A CA 1
ATOM 810 C C . ARG A 1 102 ? 1.910 7.482 -3.966 1.00 81.50 102 ARG A C 1
ATOM 812 O O . ARG A 1 102 ? 1.187 7.986 -4.823 1.00 81.50 102 ARG A O 1
ATOM 819 N N . VAL A 1 103 ? 1.432 6.663 -3.036 1.00 79.69 103 VAL A N 1
ATOM 820 C CA . VAL A 1 103 ? -0.002 6.400 -2.885 1.00 79.69 103 VAL A CA 1
ATOM 821 C C . VAL A 1 103 ? -0.630 7.609 -2.194 1.00 79.69 103 VAL A C 1
ATOM 823 O O . VAL A 1 103 ? -0.545 7.756 -0.973 1.00 79.69 103 VAL A O 1
ATOM 826 N N . LEU A 1 104 ? -1.263 8.481 -2.978 1.00 68.56 104 LEU A N 1
ATOM 827 C CA . LEU A 1 104 ? -2.053 9.598 -2.476 1.00 68.56 104 LEU A CA 1
ATOM 828 C C . LEU A 1 104 ? -3.432 9.079 -2.057 1.00 68.56 104 LEU A C 1
ATOM 830 O O . LEU A 1 104 ? -4.401 9.139 -2.811 1.00 68.56 104 LEU A O 1
ATOM 834 N N . GLY A 1 105 ? -3.510 8.537 -0.846 1.00 62.50 105 GLY A N 1
ATOM 835 C CA . GLY A 1 105 ? -4.746 8.597 -0.066 1.00 62.50 105 GLY A CA 1
ATOM 836 C C . GLY A 1 105 ? -4.797 9.936 0.664 1.00 62.50 105 GLY A C 1
ATOM 837 O O . GLY A 1 105 ? -3.744 10.538 0.870 1.00 62.50 105 GLY A O 1
ATOM 838 N N . SER A 1 106 ? -5.983 10.405 1.069 1.00 57.00 106 SER A N 1
ATOM 839 C CA . SER A 1 106 ? -6.134 11.545 1.991 1.00 57.00 106 SER A CA 1
ATOM 840 C C . SER A 1 106 ? -5.044 11.448 3.057 1.00 57.00 106 SER A C 1
ATOM 842 O O . SER A 1 106 ? -5.071 10.457 3.795 1.00 57.00 106 SER A O 1
ATOM 844 N N . ALA A 1 107 ? -4.065 12.368 3.026 1.00 62.88 107 ALA A N 1
ATOM 845 C CA . ALA A 1 107 ? -2.764 12.225 3.679 1.00 62.88 107 ALA A CA 1
ATOM 846 C C . ALA A 1 107 ? -2.927 11.469 4.992 1.00 62.88 107 ALA A C 1
ATOM 848 O O . ALA A 1 107 ? -3.632 11.941 5.888 1.00 62.88 107 ALA A O 1
ATOM 849 N N . LEU A 1 108 ? -2.396 10.245 5.045 1.00 80.12 108 LEU A N 1
ATOM 850 C CA . LEU A 1 108 ? -2.510 9.393 6.218 1.00 80.12 108 LEU A CA 1
ATOM 851 C C . LEU A 1 108 ? -1.840 10.167 7.351 1.00 80.12 108 LEU A C 1
ATOM 853 O O . LEU A 1 108 ? -0.623 10.181 7.463 1.00 80.12 108 LEU A O 1
ATOM 857 N N . GLY A 1 109 ? -2.623 10.894 8.147 1.00 87.62 109 GLY A N 1
ATOM 858 C CA . GLY A 1 109 ? -2.119 11.851 9.136 1.00 87.62 109 GLY A CA 1
ATOM 859 C C . GLY A 1 109 ? -1.499 11.172 10.356 1.00 87.62 109 GLY A C 1
ATOM 860 O O . GLY A 1 109 ? -1.527 11.720 11.455 1.00 87.62 109 GLY A O 1
ATOM 861 N N . PHE A 1 110 ? -1.026 9.938 10.194 1.00 92.31 110 PHE A N 1
ATOM 862 C CA . PHE A 1 110 ? -0.512 9.084 11.240 1.00 92.31 110 PHE A CA 1
ATOM 863 C C . PHE A 1 110 ? 0.669 8.247 10.744 1.00 92.31 110 PHE A C 1
ATOM 865 O O . PHE A 1 110 ? 0.758 7.857 9.582 1.00 92.31 110 PHE A O 1
ATOM 872 N N . GLU A 1 111 ? 1.569 7.932 11.672 1.00 92.69 111 GLU A N 1
ATOM 873 C CA . GLU A 1 111 ? 2.699 7.038 11.431 1.00 92.69 111 GLU A CA 1
ATOM 874 C C . GLU A 1 111 ? 2.217 5.612 11.127 1.00 92.69 111 GLU A C 1
ATOM 876 O O . GLU A 1 111 ? 1.479 5.004 11.916 1.00 92.69 111 GLU A O 1
ATOM 881 N N . ILE A 1 112 ? 2.678 5.065 10.003 1.00 94.25 112 ILE A N 1
ATOM 882 C CA . ILE A 1 112 ? 2.322 3.721 9.556 1.00 94.25 112 ILE A CA 1
ATOM 883 C C . ILE A 1 112 ? 3.211 2.693 10.260 1.00 94.25 112 ILE A C 1
ATOM 885 O O . ILE A 1 112 ? 4.439 2.740 10.174 1.00 94.25 112 ILE A O 1
ATOM 889 N N . ARG A 1 113 ? 2.579 1.721 10.924 1.00 94.56 113 ARG A N 1
ATOM 890 C CA . ARG A 1 113 ? 3.250 0.616 11.626 1.00 94.56 113 ARG A CA 1
ATOM 891 C C . ARG A 1 113 ? 3.153 -0.708 10.884 1.00 94.56 113 ARG A C 1
ATOM 893 O O . ARG A 1 113 ? 4.104 -1.487 10.914 1.00 94.56 113 ARG A O 1
ATOM 900 N N . ARG A 1 114 ? 2.010 -0.963 10.243 1.00 95.69 114 ARG A N 1
ATOM 901 C CA . ARG A 1 114 ? 1.736 -2.221 9.545 1.00 95.69 114 ARG A CA 1
ATOM 902 C C . ARG A 1 114 ? 1.015 -1.972 8.224 1.00 95.69 114 ARG A C 1
ATOM 904 O O . ARG A 1 114 ? 0.110 -1.143 8.161 1.00 95.69 114 ARG A O 1
ATOM 911 N N . LEU A 1 115 ? 1.389 -2.728 7.202 1.00 96.50 115 LEU A N 1
ATOM 912 C CA . LEU A 1 115 ? 0.681 -2.839 5.932 1.00 96.50 115 LEU A CA 1
ATOM 913 C C . LEU A 1 115 ? 0.135 -4.259 5.780 1.00 96.50 115 LEU A C 1
ATOM 915 O O . LEU A 1 115 ? 0.864 -5.226 6.006 1.00 96.50 115 LEU A O 1
ATOM 919 N N . VAL A 1 116 ? -1.134 -4.386 5.392 1.00 96.56 116 VAL A N 1
ATOM 920 C CA . VAL A 1 116 ? -1.782 -5.687 5.178 1.00 96.56 116 VAL A CA 1
ATOM 921 C C . VAL A 1 116 ? -2.619 -5.646 3.901 1.00 96.56 116 VAL A C 1
ATOM 923 O O . VAL A 1 116 ? -3.672 -5.008 3.856 1.00 96.56 116 VAL A O 1
ATOM 926 N N . CYS A 1 117 ? -2.164 -6.332 2.854 1.00 96.06 117 CYS A N 1
ATOM 927 C CA . CYS A 1 117 ? -2.950 -6.532 1.635 1.00 96.06 117 CYS A CA 1
ATOM 928 C C . CYS A 1 117 ? -4.049 -7.573 1.864 1.00 96.06 117 CYS A C 1
ATOM 930 O O . CYS A 1 117 ? -3.831 -8.562 2.568 1.00 96.06 117 CYS A O 1
ATOM 932 N N . ASN A 1 118 ? -5.210 -7.365 1.246 1.00 96.12 118 ASN A N 1
ATOM 933 C CA . ASN A 1 118 ? -6.249 -8.389 1.179 1.00 96.12 118 ASN A CA 1
ATOM 934 C C . ASN A 1 118 ? -5.886 -9.484 0.158 1.00 96.12 118 ASN A C 1
ATOM 936 O O . ASN A 1 118 ? -4.930 -9.343 -0.612 1.00 96.12 118 ASN A O 1
ATOM 940 N N . LYS A 1 119 ? -6.634 -10.595 0.151 1.00 94.81 119 LYS A N 1
ATOM 941 C CA . LYS A 1 119 ? -6.309 -11.777 -0.670 1.00 94.81 119 LYS A CA 1
ATOM 942 C C . LYS A 1 119 ? -6.366 -11.479 -2.171 1.00 94.81 119 LYS A C 1
ATOM 944 O O . LYS A 1 119 ? -5.570 -12.002 -2.943 1.00 94.81 119 LYS A O 1
ATOM 949 N N . SER A 1 120 ? -7.306 -10.638 -2.579 1.00 93.44 120 SER A N 1
ATOM 950 C CA . SER A 1 120 ? -7.504 -10.174 -3.953 1.00 93.44 120 SER A CA 1
ATOM 951 C C . SER A 1 120 ? -6.488 -9.118 -4.386 1.00 93.44 120 SER A C 1
ATOM 953 O O . SER A 1 120 ? -6.396 -8.820 -5.574 1.00 93.44 120 SER A O 1
ATOM 955 N N . GLY A 1 121 ? -5.748 -8.518 -3.448 1.00 93.31 121 GLY A N 1
ATOM 956 C CA . GLY A 1 121 ? -4.824 -7.420 -3.715 1.00 93.31 121 GLY A CA 1
ATOM 957 C C . GLY A 1 121 ? -5.501 -6.100 -4.108 1.00 93.31 121 GLY A C 1
ATOM 958 O O . GLY A 1 121 ? -4.825 -5.182 -4.570 1.00 93.31 121 GLY A O 1
ATOM 959 N N . LYS A 1 122 ? -6.824 -5.977 -3.963 1.00 93.31 122 LYS A N 1
ATOM 960 C CA . LYS A 1 122 ? -7.577 -4.755 -4.293 1.00 93.31 122 LYS A CA 1
ATOM 961 C C . LYS A 1 122 ? -7.597 -3.745 -3.150 1.00 93.31 122 LYS A C 1
ATOM 963 O O . LYS A 1 122 ? -7.736 -2.552 -3.399 1.00 93.31 122 LYS A O 1
ATOM 968 N N . LEU A 1 123 ? -7.466 -4.211 -1.911 1.00 95.31 123 LEU A N 1
ATOM 969 C CA . LEU A 1 123 ? -7.503 -3.377 -0.715 1.00 95.31 123 LEU A CA 1
ATOM 970 C C . LEU A 1 123 ? -6.207 -3.530 0.078 1.00 95.31 123 LEU A C 1
ATOM 972 O O . LEU A 1 123 ? -5.671 -4.627 0.243 1.00 95.31 123 LEU A O 1
ATOM 976 N N . LEU A 1 124 ? -5.734 -2.411 0.611 1.00 95.88 124 LEU A N 1
ATOM 977 C CA . LEU A 1 124 ? -4.588 -2.329 1.500 1.00 95.88 124 LEU A CA 1
ATOM 978 C C . LEU A 1 124 ? -5.035 -1.706 2.819 1.00 95.88 124 LEU A C 1
ATOM 980 O O . LEU A 1 124 ? -5.462 -0.553 2.857 1.00 95.88 124 LEU A O 1
ATOM 984 N N . ALA A 1 125 ? -4.922 -2.462 3.906 1.00 96.25 125 ALA A N 1
ATOM 985 C CA . ALA A 1 125 ? -5.087 -1.923 5.244 1.00 96.25 125 ALA A CA 1
ATOM 986 C C . ALA A 1 125 ? -3.764 -1.293 5.689 1.00 96.25 125 ALA A C 1
ATOM 988 O O . ALA A 1 125 ? -2.725 -1.954 5.754 1.00 96.25 125 ALA A O 1
ATOM 989 N N . VAL A 1 126 ? -3.820 -0.003 5.998 1.00 95.75 126 VAL A N 1
ATOM 990 C CA . VAL A 1 126 ? -2.715 0.794 6.515 1.00 95.75 126 VAL A CA 1
ATOM 991 C C . VAL A 1 126 ? -2.961 1.043 7.994 1.00 95.75 126 VAL A C 1
ATOM 993 O O . VAL A 1 126 ? -3.866 1.783 8.378 1.00 95.75 126 VAL A O 1
ATOM 996 N N . VAL A 1 127 ? -2.177 0.386 8.837 1.00 95.31 127 VAL A N 1
ATOM 997 C CA . VAL A 1 127 ? -2.390 0.344 10.283 1.00 95.31 127 VAL A CA 1
ATOM 998 C C . VAL A 1 127 ? -1.396 1.267 10.969 1.00 95.31 127 VAL A C 1
ATOM 1000 O O . VAL A 1 127 ? -0.180 1.083 10.884 1.00 95.31 127 VAL A O 1
ATOM 1003 N N . GLY A 1 128 ? -1.925 2.252 11.683 1.00 94.12 128 GLY A N 1
ATOM 1004 C CA . GLY A 1 128 ? -1.182 3.099 12.602 1.00 94.12 128 GLY A CA 1
ATOM 1005 C C . GLY A 1 128 ? -1.363 2.664 14.051 1.00 94.12 128 GLY A C 1
ATOM 1006 O O . GLY A 1 128 ? -1.952 1.635 14.368 1.00 94.12 128 GLY A O 1
ATOM 1007 N N . ARG A 1 129 ? -0.888 3.494 14.982 1.00 91.94 129 ARG A N 1
ATOM 1008 C CA . ARG A 1 129 ? -0.977 3.193 16.423 1.00 91.94 129 ARG A CA 1
ATOM 1009 C C . ARG A 1 129 ? -2.414 3.161 16.958 1.00 91.94 129 ARG A C 1
ATOM 1011 O O . ARG A 1 129 ? -2.690 2.457 17.925 1.00 91.94 129 ARG A O 1
ATOM 1018 N N . ARG A 1 130 ? -3.304 3.990 16.412 1.00 91.06 130 ARG A N 1
ATOM 1019 C CA . ARG A 1 130 ? -4.681 4.202 16.918 1.00 91.06 130 ARG A CA 1
ATOM 1020 C C . ARG A 1 130 ? -5.717 4.336 15.805 1.00 91.06 130 ARG A C 1
ATOM 1022 O O . ARG A 1 130 ? -6.887 4.564 16.081 1.00 91.06 130 ARG A O 1
ATOM 1029 N N . GLN A 1 131 ? -5.271 4.261 14.561 1.00 92.25 131 GLN A N 1
ATOM 1030 C CA . GLN A 1 131 ? -6.076 4.498 13.377 1.00 92.25 131 GLN A CA 1
ATOM 1031 C C . GLN A 1 131 ? -5.717 3.434 12.357 1.00 92.25 131 GLN A C 1
ATOM 1033 O O . GLN A 1 131 ? -4.573 2.983 12.299 1.00 92.25 131 GLN A O 1
ATOM 1038 N N . VAL A 1 132 ? -6.707 3.037 11.576 1.00 94.12 132 VAL A N 1
ATOM 1039 C CA . VAL A 1 132 ? -6.523 2.168 10.423 1.00 94.12 132 VAL A CA 1
ATOM 1040 C C . VAL A 1 132 ? -7.104 2.906 9.234 1.00 94.12 132 VAL A C 1
ATOM 1042 O O . VAL A 1 132 ? -8.130 3.559 9.366 1.00 94.12 132 VAL A O 1
ATOM 1045 N N . ALA A 1 133 ? -6.475 2.840 8.076 1.00 94.56 133 ALA A N 1
ATOM 1046 C CA . ALA A 1 133 ? -7.074 3.290 6.832 1.00 94.56 133 ALA A CA 1
ATOM 1047 C C . ALA A 1 133 ? -7.167 2.108 5.875 1.00 94.56 133 ALA A C 1
ATOM 1049 O O . ALA A 1 133 ? -6.277 1.265 5.845 1.00 94.56 133 ALA A O 1
ATOM 1050 N N . VAL A 1 134 ? -8.238 2.047 5.095 1.00 95.12 134 VAL A N 1
ATOM 1051 C CA . VAL A 1 134 ? -8.348 1.117 3.972 1.00 95.12 134 VAL A CA 1
ATOM 1052 C C . VAL A 1 134 ? -8.150 1.915 2.700 1.00 95.12 134 VAL A C 1
ATOM 1054 O O . VAL A 1 134 ? -8.870 2.882 2.451 1.00 95.12 134 VAL A O 1
ATOM 1057 N N . VAL A 1 135 ? -7.154 1.517 1.920 1.00 94.31 135 VAL A N 1
ATOM 1058 C CA . VAL A 1 135 ? -6.810 2.110 0.632 1.00 94.31 135 VAL A CA 1
ATOM 1059 C C . VAL A 1 135 ? -7.223 1.144 -0.468 1.00 94.31 135 VAL A C 1
ATOM 1061 O O . VAL A 1 135 ? -6.896 -0.040 -0.417 1.00 94.31 135 VAL A O 1
ATOM 1064 N N . THR A 1 136 ? -7.940 1.648 -1.465 1.00 93.12 136 THR A N 1
ATOM 1065 C CA . THR A 1 136 ? -8.267 0.909 -2.685 1.00 93.12 136 THR A CA 1
ATOM 1066 C C . THR A 1 136 ? -7.096 1.039 -3.639 1.00 93.12 136 THR A C 1
ATOM 1068 O O . THR A 1 136 ? -6.774 2.141 -4.082 1.00 93.12 136 THR A O 1
ATOM 1071 N N . LEU A 1 137 ? -6.442 -0.080 -3.923 1.00 90.94 137 LEU A N 1
ATOM 1072 C CA . LEU A 1 137 ? -5.313 -0.127 -4.836 1.00 90.94 137 LEU A CA 1
ATOM 1073 C C . LEU A 1 137 ? -5.806 -0.153 -6.289 1.00 90.94 137 LEU A C 1
ATOM 1075 O O . LEU A 1 137 ? -6.852 -0.750 -6.568 1.00 90.94 137 LEU A O 1
ATOM 1079 N N . PRO A 1 138 ? -5.049 0.426 -7.238 1.00 85.31 138 PRO A N 1
ATOM 1080 C CA . PRO A 1 138 ? -5.350 0.260 -8.651 1.00 85.31 138 PRO A CA 1
ATOM 1081 C C . PRO A 1 138 ? -5.318 -1.229 -9.014 1.00 85.31 138 PRO A C 1
ATOM 1083 O O . PRO A 1 138 ? -4.476 -1.998 -8.524 1.00 85.31 138 PRO A O 1
ATOM 1086 N N . GLY A 1 139 ? -6.275 -1.636 -9.850 1.00 78.38 139 GLY A N 1
ATOM 1087 C CA . GLY A 1 139 ? -6.377 -3.009 -10.327 1.00 78.38 139 GLY A CA 1
ATOM 1088 C C . GLY A 1 139 ? -5.151 -3.397 -11.162 1.00 78.38 139 GLY A C 1
ATOM 1089 O O . GLY A 1 139 ? -4.628 -2.551 -11.892 1.00 78.38 139 GLY A O 1
ATOM 1090 N N . PRO A 1 140 ? -4.702 -4.662 -11.093 1.00 65.06 140 PRO A N 1
ATOM 1091 C CA . PRO A 1 140 ? -3.533 -5.130 -11.837 1.00 65.06 140 PRO A CA 1
ATOM 1092 C C . PRO A 1 140 ? -3.724 -5.014 -13.358 1.00 65.06 140 PRO A C 1
ATOM 1094 O O . PRO A 1 140 ? -2.769 -4.761 -14.092 1.00 65.06 140 PRO A O 1
ATOM 1097 N N . GLU A 1 141 ? -4.970 -5.155 -13.816 1.00 56.72 141 GLU A N 1
ATOM 1098 C CA . GLU A 1 141 ? -5.350 -5.102 -15.226 1.00 56.72 141 GLU A CA 1
ATOM 1099 C C . GLU A 1 141 ? -6.024 -3.801 -15.657 1.00 56.72 141 GLU A C 1
ATOM 1101 O O . GLU A 1 141 ? -6.483 -3.759 -16.792 1.00 56.72 141 GLU A O 1
ATOM 1106 N N . SER A 1 142 ? -6.110 -2.767 -14.804 1.00 44.03 142 SER A N 1
ATOM 1107 C CA . SER A 1 142 ? -6.866 -1.550 -15.137 1.00 44.03 142 SER A CA 1
ATOM 1108 C C . SER A 1 142 ? -6.381 -0.988 -16.479 1.00 44.03 142 SER A C 1
ATOM 1110 O O . SER A 1 142 ? -5.276 -0.441 -16.544 1.00 44.03 142 SER A O 1
ATOM 1112 N N . PRO A 1 143 ? -7.166 -1.135 -17.562 1.00 39.91 143 PRO A N 1
ATOM 1113 C CA . PRO A 1 143 ? -6.767 -0.641 -18.856 1.00 39.91 143 PRO A CA 1
ATOM 1114 C C . PRO A 1 143 ? -6.868 0.869 -18.760 1.00 39.91 143 PRO A C 1
ATOM 1116 O O . PRO A 1 143 ? -7.929 1.421 -18.456 1.00 39.91 143 PRO A O 1
ATOM 1119 N N . ASN A 1 144 ? -5.760 1.559 -18.995 1.00 38.50 144 ASN A N 1
ATOM 1120 C CA . ASN A 1 144 ? -5.877 2.977 -19.248 1.00 38.50 144 ASN A CA 1
ATOM 1121 C C . ASN A 1 144 ? -6.803 3.149 -20.462 1.00 38.50 144 ASN A C 1
ATOM 1123 O O . ASN A 1 144 ? -6.730 2.372 -21.419 1.00 38.50 144 ASN A O 1
ATOM 1127 N N . ARG A 1 145 ? -7.620 4.206 -20.472 1.00 41.72 145 ARG A N 1
ATOM 1128 C CA . ARG A 1 145 ? -8.430 4.623 -21.637 1.00 41.72 145 ARG A CA 1
ATOM 1129 C C . ARG A 1 145 ? -7.584 4.892 -22.906 1.00 41.72 145 ARG A C 1
ATOM 1131 O O . ARG A 1 145 ? -8.147 5.216 -23.941 1.00 41.72 145 ARG A O 1
ATOM 1138 N N . ALA A 1 146 ? -6.258 4.740 -22.820 1.00 46.06 146 ALA A N 1
ATOM 1139 C CA . ALA A 1 146 ? -5.253 4.949 -23.858 1.00 46.06 146 ALA A CA 1
ATOM 1140 C C . ALA A 1 146 ? -4.506 3.662 -24.298 1.00 46.06 146 ALA A C 1
ATOM 1142 O O . ALA A 1 146 ? -3.409 3.748 -24.835 1.00 46.06 146 ALA A O 1
ATOM 1143 N N . GLY A 1 147 ? -5.043 2.458 -24.057 1.00 41.12 147 GLY A N 1
ATOM 1144 C CA . GLY A 1 147 ? -4.528 1.224 -24.684 1.00 41.12 147 GLY A CA 1
ATOM 1145 C C . GLY A 1 147 ? -3.227 0.642 -24.106 1.00 41.12 147 GLY A C 1
ATOM 1146 O O . GLY A 1 147 ? -2.802 -0.429 -24.536 1.00 41.12 147 GLY A O 1
ATOM 1147 N N . VAL A 1 148 ? -2.623 1.272 -23.095 1.00 44.25 148 VAL A N 1
ATOM 1148 C CA . VAL A 1 148 ? -1.470 0.712 -22.371 1.00 44.25 148 VAL A CA 1
ATOM 1149 C C . VAL A 1 148 ? -1.975 -0.267 -21.305 1.00 44.25 148 VAL A C 1
ATOM 1151 O O . VAL A 1 148 ? -2.658 0.123 -20.355 1.00 44.25 148 VAL A O 1
ATOM 1154 N N . LYS A 1 149 ? -1.683 -1.561 -21.487 1.00 42.00 149 LYS A N 1
ATOM 1155 C CA . LYS A 1 149 ? -2.060 -2.635 -20.555 1.00 42.00 149 LYS A CA 1
ATOM 1156 C C . LYS A 1 149 ? -1.106 -2.666 -19.356 1.00 42.00 149 LYS A C 1
ATOM 1158 O O . LYS A 1 149 ? 0.084 -2.909 -19.531 1.00 42.00 149 LYS A O 1
ATOM 1163 N N . GLY A 1 150 ? -1.642 -2.503 -18.146 1.00 47.25 150 GLY A N 1
ATOM 1164 C CA . GLY A 1 150 ? -0.944 -2.794 -16.888 1.00 47.25 150 GLY A CA 1
ATOM 1165 C C . GLY A 1 150 ? -1.266 -1.808 -15.764 1.00 47.25 150 GLY A C 1
ATOM 1166 O O . GLY A 1 150 ? -1.508 -0.631 -16.014 1.00 47.25 150 GLY A O 1
ATOM 1167 N N . ALA A 1 151 ? -1.215 -2.285 -14.517 1.00 46.44 151 ALA A N 1
ATOM 1168 C CA . ALA A 1 151 ? -1.436 -1.516 -13.282 1.00 46.44 151 ALA A CA 1
ATOM 1169 C C . ALA A 1 151 ? -0.678 -0.174 -13.224 1.00 46.44 151 ALA A C 1
ATOM 1171 O O . ALA A 1 151 ? -1.169 0.792 -12.645 1.00 46.44 151 ALA A O 1
ATOM 1172 N N . PHE A 1 152 ? 0.498 -0.122 -13.859 1.00 48.09 152 PHE A N 1
ATOM 1173 C CA . PHE A 1 152 ? 1.383 1.045 -13.953 1.00 48.09 152 PHE A CA 1
ATOM 1174 C C . PHE A 1 152 ? 0.839 2.165 -14.845 1.00 48.09 152 PHE A C 1
ATOM 1176 O O . PHE A 1 152 ? 1.213 3.320 -14.671 1.00 48.09 152 PHE A O 1
ATOM 1183 N N . ALA A 1 153 ? -0.070 1.854 -15.771 1.00 47.25 153 ALA A N 1
ATOM 1184 C CA . ALA A 1 153 ? -0.659 2.849 -16.657 1.00 47.25 153 ALA A CA 1
ATOM 1185 C C . ALA A 1 153 ? -1.864 3.560 -16.021 1.00 47.25 153 ALA A C 1
ATOM 1187 O O . ALA A 1 153 ? -2.114 4.719 -16.324 1.00 47.25 153 ALA A O 1
ATOM 1188 N N . ALA A 1 154 ? -2.614 2.891 -15.137 1.00 41.38 154 ALA A N 1
ATOM 1189 C CA . ALA A 1 154 ? -3.866 3.417 -14.582 1.00 41.38 154 ALA A CA 1
ATOM 1190 C C . ALA A 1 154 ? -3.685 4.491 -13.500 1.00 41.38 154 ALA A C 1
ATOM 1192 O O . ALA A 1 154 ? -4.649 5.167 -13.130 1.00 41.38 154 ALA A O 1
ATOM 1193 N N . ALA A 1 155 ? -2.465 4.656 -12.990 1.00 49.62 155 ALA A N 1
ATOM 1194 C CA . ALA A 1 155 ? -2.118 5.816 -12.197 1.00 49.62 155 ALA A CA 1
ATOM 1195 C C . ALA A 1 155 ? -2.327 7.055 -13.069 1.00 49.62 155 ALA A C 1
ATOM 1197 O O . ALA A 1 155 ? -1.628 7.229 -14.066 1.00 49.62 155 ALA A O 1
ATOM 1198 N N . ARG A 1 156 ? -3.312 7.895 -12.730 1.00 45.72 156 ARG A N 1
ATOM 1199 C CA . ARG A 1 156 ? -3.412 9.240 -13.298 1.00 45.72 156 ARG A CA 1
ATOM 1200 C C . ARG A 1 156 ? -2.089 9.932 -13.000 1.00 45.72 156 ARG A C 1
ATOM 1202 O O . ARG A 1 156 ? -1.877 10.364 -11.875 1.00 45.72 156 ARG A O 1
ATOM 1209 N N . MET A 1 157 ? -1.191 9.939 -13.980 1.00 48.41 157 MET A N 1
ATOM 1210 C CA . MET A 1 157 ? 0.045 10.692 -13.905 1.00 48.41 157 MET A CA 1
ATOM 1211 C C . MET A 1 157 ? -0.352 12.156 -14.001 1.00 48.41 157 MET A C 1
ATOM 1213 O O . MET A 1 157 ? -0.443 12.722 -15.090 1.00 48.41 157 MET A O 1
ATOM 1217 N N . ASP A 1 158 ? -0.644 12.754 -12.851 1.00 51.19 158 ASP A N 1
ATOM 1218 C CA . ASP A 1 158 ? -0.424 14.181 -12.711 1.00 51.19 158 ASP A CA 1
ATOM 1219 C C . ASP A 1 158 ? 1.050 14.385 -13.065 1.00 51.19 158 ASP A C 1
ATOM 1221 O O . ASP A 1 158 ? 1.914 13.657 -12.560 1.00 51.19 158 ASP A O 1
ATOM 1225 N N . LYS A 1 159 ? 1.311 15.245 -14.059 1.00 52.22 159 LYS A N 1
ATOM 1226 C CA . LYS A 1 159 ? 2.660 15.457 -14.594 1.00 52.22 159 LYS A CA 1
ATOM 1227 C C . LYS A 1 159 ? 3.621 15.618 -13.414 1.00 52.22 159 LYS A C 1
ATOM 1229 O O . LYS A 1 159 ? 3.287 16.402 -12.523 1.00 52.22 159 LYS A O 1
ATOM 1234 N N . PRO A 1 160 ? 4.759 14.900 -13.391 1.00 52.56 160 PRO A N 1
ATOM 1235 C CA . PRO A 1 160 ? 5.763 15.141 -12.371 1.00 52.56 160 PRO A CA 1
ATOM 1236 C C . PRO A 1 160 ? 6.094 16.633 -12.429 1.00 52.56 160 PRO A C 1
ATOM 1238 O O . PRO A 1 160 ? 6.532 17.130 -13.465 1.00 52.56 160 PRO A O 1
ATOM 1241 N N . SER A 1 161 ? 5.771 17.369 -11.365 1.00 54.41 161 SER A N 1
ATOM 1242 C CA . SER A 1 161 ? 6.400 18.665 -11.127 1.00 54.41 161 SER A CA 1
ATOM 1243 C C . SER A 1 161 ? 7.905 18.414 -11.115 1.00 54.41 161 SER A C 1
ATOM 1245 O O . SER A 1 161 ? 8.299 17.385 -10.579 1.00 54.41 161 SER A O 1
ATOM 1247 N N . ASP A 1 162 ? 8.698 19.294 -11.728 1.00 51.44 162 ASP A N 1
ATOM 1248 C CA . ASP A 1 162 ? 10.125 19.153 -12.096 1.00 51.44 162 ASP A CA 1
ATOM 1249 C C . ASP A 1 162 ? 11.136 18.868 -10.952 1.00 51.44 162 ASP A C 1
ATOM 1251 O O . ASP A 1 162 ? 12.316 19.195 -11.034 1.00 51.44 162 ASP A O 1
ATOM 1255 N N . GLU A 1 163 ? 10.721 18.224 -9.874 1.00 59.00 163 GLU A N 1
ATOM 1256 C CA . GLU A 1 163 ? 11.520 17.891 -8.711 1.00 59.00 163 GLU A CA 1
ATOM 1257 C C . GLU A 1 163 ? 11.351 16.394 -8.427 1.00 59.00 163 GLU A C 1
ATOM 1259 O O . GLU A 1 163 ? 10.285 15.839 -8.664 1.00 59.00 163 GLU A O 1
ATOM 1264 N N . PHE A 1 164 ? 12.406 15.732 -7.946 1.00 57.97 164 PHE A N 1
ATOM 1265 C CA . PHE A 1 164 ? 12.574 14.279 -7.720 1.00 57.97 164 PHE A CA 1
ATOM 1266 C C . PHE A 1 164 ? 11.499 13.554 -6.859 1.00 57.97 164 PHE A C 1
ATOM 1268 O O . PHE A 1 164 ? 11.703 12.420 -6.414 1.00 57.97 164 PHE A O 1
ATOM 1275 N N . ASP A 1 165 ? 10.354 14.177 -6.606 1.00 64.56 165 ASP A N 1
ATOM 1276 C CA . ASP A 1 165 ? 9.182 13.604 -5.967 1.00 64.56 165 ASP A CA 1
ATOM 1277 C C . ASP A 1 165 ? 8.446 12.726 -6.995 1.00 64.56 165 ASP A C 1
ATOM 1279 O O . ASP A 1 165 ? 7.816 13.206 -7.934 1.00 64.56 165 ASP A O 1
ATOM 1283 N N . GLY A 1 166 ? 8.598 11.406 -6.861 1.00 65.62 166 GLY A N 1
ATOM 1284 C CA . GLY A 1 166 ? 8.073 10.407 -7.794 1.00 65.62 166 GLY A CA 1
ATOM 1285 C C . GLY A 1 166 ? 6.586 10.567 -8.126 1.00 65.62 166 GLY A C 1
ATOM 1286 O O . GLY A 1 166 ? 5.824 11.255 -7.445 1.00 65.62 166 GLY A O 1
ATOM 1287 N N . ALA A 1 167 ? 6.151 9.883 -9.186 1.00 73.69 167 ALA A N 1
ATOM 1288 C CA . ALA A 1 167 ? 4.792 10.011 -9.698 1.00 73.69 167 ALA A CA 1
ATOM 1289 C C . ALA A 1 167 ? 3.744 9.717 -8.610 1.00 73.69 167 ALA A C 1
ATOM 1291 O O . ALA A 1 167 ? 3.843 8.769 -7.835 1.00 73.69 167 ALA A O 1
ATOM 1292 N N . CYS A 1 168 ? 2.695 10.521 -8.536 1.00 75.38 168 CYS A N 1
ATOM 1293 C CA . CYS A 1 168 ? 1.646 10.314 -7.549 1.00 75.38 168 CYS A CA 1
ATOM 1294 C C . CYS A 1 168 ? 0.505 9.466 -8.126 1.00 75.38 168 CYS A C 1
ATOM 1296 O O . CYS A 1 168 ? 0.053 9.696 -9.243 1.00 75.38 168 CYS A O 1
ATOM 1298 N N . VAL A 1 169 ? 0.007 8.490 -7.359 1.00 80.75 169 VAL A N 1
ATOM 1299 C CA . VAL A 1 169 ? -1.209 7.730 -7.694 1.00 80.75 169 VAL A CA 1
ATOM 1300 C C . VAL A 1 169 ? -2.306 8.121 -6.721 1.00 80.75 169 VAL A C 1
ATOM 1302 O O . VAL A 1 169 ? -2.247 7.766 -5.542 1.00 80.75 169 VAL A O 1
ATOM 1305 N N . SER A 1 170 ? -3.346 8.792 -7.213 1.00 81.50 170 SER A N 1
ATOM 1306 C CA . SER A 1 170 ? -4.558 9.016 -6.424 1.00 81.50 170 SER A CA 1
ATOM 1307 C C . SER A 1 170 ? -5.278 7.688 -6.177 1.00 81.50 170 SER A C 1
ATOM 1309 O O . SER A 1 170 ? -5.724 7.025 -7.115 1.00 81.50 170 SER A O 1
ATOM 1311 N N . CYS A 1 171 ? -5.371 7.288 -4.910 1.00 86.69 171 CYS A N 1
ATOM 1312 C CA . CYS A 1 171 ? -6.075 6.086 -4.479 1.00 86.69 171 CYS A CA 1
ATOM 1313 C C . CYS A 1 171 ? -7.226 6.476 -3.553 1.00 86.69 171 CYS A C 1
ATOM 1315 O O . CYS A 1 171 ? -7.070 7.305 -2.656 1.00 86.69 171 CYS A O 1
ATOM 1317 N N . ALA A 1 172 ? -8.386 5.840 -3.721 1.00 89.12 172 ALA A N 1
ATOM 1318 C CA . ALA A 1 172 ? -9.491 6.046 -2.794 1.00 89.12 172 ALA A CA 1
ATOM 1319 C C . ALA A 1 172 ? -9.120 5.472 -1.420 1.00 89.12 172 ALA A C 1
ATOM 1321 O O . ALA A 1 172 ? -8.781 4.293 -1.306 1.00 89.12 172 ALA A O 1
ATOM 1322 N N . SER A 1 173 ? -9.200 6.286 -0.371 1.00 91.31 173 SER A N 1
ATOM 1323 C CA . SER A 1 173 ? -8.878 5.875 0.996 1.00 91.31 173 SER A CA 1
ATOM 1324 C C . SER A 1 173 ? -9.998 6.219 1.968 1.00 91.31 173 SER A C 1
ATOM 1326 O O . SER A 1 173 ? -10.599 7.288 1.884 1.00 91.31 173 SER A O 1
ATOM 1328 N N . LYS A 1 174 ? -10.245 5.336 2.937 1.00 92.12 174 LYS A N 1
ATOM 1329 C CA . LYS A 1 174 ? -11.201 5.555 4.026 1.00 92.12 174 LYS A CA 1
ATOM 1330 C C . LYS A 1 174 ? -10.534 5.296 5.371 1.00 92.12 174 LYS A C 1
ATOM 1332 O O . LYS A 1 174 ? -10.063 4.190 5.628 1.00 92.12 174 LYS A O 1
ATOM 1337 N N . ILE A 1 175 ? -10.514 6.307 6.239 1.00 91.44 175 ILE A N 1
ATOM 1338 C CA . ILE A 1 175 ? -10.000 6.174 7.607 1.00 91.44 175 ILE A CA 1
ATOM 1339 C C . ILE A 1 175 ? -11.067 5.527 8.496 1.00 91.44 175 ILE A C 1
ATOM 1341 O O . ILE A 1 175 ? -12.207 5.979 8.583 1.00 91.44 175 ILE A O 1
ATOM 1345 N N . ILE A 1 176 ? -10.656 4.485 9.202 1.00 87.81 176 ILE A N 1
ATOM 1346 C CA . ILE A 1 176 ? -11.400 3.734 10.198 1.00 87.81 176 ILE A CA 1
ATOM 1347 C C . ILE A 1 176 ? -10.809 4.086 11.572 1.00 87.81 176 ILE A C 1
ATOM 1349 O O . ILE A 1 176 ? -9.685 3.716 11.915 1.00 87.81 176 ILE A O 1
ATOM 1353 N N . GLY A 1 177 ? -11.579 4.818 12.382 1.00 72.31 177 GLY A N 1
ATOM 1354 C CA . GLY A 1 177 ? -11.276 4.989 13.807 1.00 72.31 177 GLY A CA 1
ATOM 1355 C C . GLY A 1 177 ? -10.733 6.333 14.289 1.00 72.31 177 GLY A C 1
ATOM 1356 O O . GLY A 1 177 ? -10.319 6.413 15.440 1.00 72.31 177 GLY A O 1
ATOM 1357 N N . GLY A 1 178 ? -10.807 7.402 13.489 1.00 61.28 178 GLY A N 1
ATOM 1358 C CA . GLY A 1 178 ? -10.370 8.747 13.907 1.00 61.28 178 GLY A CA 1
ATOM 1359 C C . GLY A 1 178 ? -11.152 9.352 15.086 1.00 61.28 178 GLY A C 1
ATOM 1360 O O . GLY A 1 178 ? -10.575 10.054 15.909 1.00 61.28 178 GLY A O 1
ATOM 1361 N N . THR A 1 179 ? -12.443 9.036 15.218 1.00 54.16 179 THR A N 1
ATOM 1362 C CA . THR A 1 179 ? -13.319 9.528 16.308 1.00 54.16 179 THR A CA 1
ATOM 1363 C C . THR A 1 179 ? -14.296 8.467 16.830 1.00 54.16 179 THR A C 1
ATOM 1365 O O . THR A 1 179 ? -14.721 8.524 17.983 1.00 54.16 179 THR A O 1
ATOM 1368 N N . ALA A 1 180 ? -14.620 7.458 16.015 1.00 48.69 180 ALA A N 1
ATOM 1369 C CA . ALA A 1 180 ? -15.621 6.441 16.338 1.00 48.69 180 ALA A CA 1
ATOM 1370 C C . ALA A 1 180 ? -15.114 5.332 17.278 1.00 48.69 180 ALA A C 1
ATOM 1372 O O . ALA A 1 180 ? -15.887 4.809 18.076 1.00 48.69 180 ALA A O 1
ATOM 1373 N N . ILE A 1 181 ? -13.819 4.982 17.244 1.00 53.31 181 ILE A N 1
ATOM 1374 C CA . ILE A 1 181 ? -13.309 3.885 18.088 1.00 53.31 181 ILE A CA 1
ATOM 1375 C C . ILE A 1 181 ? -13.305 4.268 19.577 1.00 53.31 181 ILE A C 1
ATOM 1377 O O . ILE A 1 181 ? -13.446 3.375 20.409 1.00 53.31 181 ILE A O 1
ATOM 1381 N N . GLY A 1 182 ? -13.215 5.564 19.903 1.00 48.28 182 GLY A N 1
ATOM 1382 C CA . GLY A 1 182 ? -13.165 6.067 21.281 1.00 48.28 182 GLY A CA 1
ATOM 1383 C C . GLY A 1 182 ? -14.463 6.659 21.843 1.00 48.28 182 GLY A C 1
ATOM 1384 O O . GLY A 1 182 ? -14.509 6.913 23.040 1.00 48.28 182 GLY A O 1
ATOM 1385 N N . ARG A 1 183 ? -15.510 6.902 21.037 1.00 50.12 183 ARG A N 1
ATOM 1386 C CA . ARG A 1 183 ? -16.722 7.596 21.528 1.00 50.12 183 ARG A CA 1
ATOM 1387 C C . ARG A 1 183 ? -17.777 6.695 22.175 1.00 50.12 183 ARG A C 1
ATOM 1389 O O . ARG A 1 183 ? -18.528 7.188 23.004 1.00 50.12 183 ARG A O 1
ATOM 1396 N N . GLN A 1 184 ? -17.825 5.399 21.866 1.00 53.25 184 GLN A N 1
ATOM 1397 C CA . GLN A 1 184 ? -18.853 4.497 22.423 1.00 53.25 184 GLN A CA 1
ATOM 1398 C C . GLN A 1 184 ? -18.585 4.013 23.862 1.00 53.25 184 GLN A C 1
ATOM 1400 O O . GLN A 1 184 ? -19.351 3.212 24.380 1.00 53.25 184 GLN A O 1
ATOM 1405 N N . GLY A 1 185 ? -17.534 4.503 24.525 1.00 47.84 185 GLY A N 1
ATOM 1406 C CA . GLY A 1 185 ? -17.183 4.112 25.895 1.00 47.84 185 GLY A CA 1
ATOM 1407 C C . GLY A 1 185 ? -16.884 5.290 26.817 1.00 47.84 185 GLY A C 1
ATOM 1408 O O . GLY A 1 185 ? -16.148 5.122 27.779 1.00 47.84 185 GLY A O 1
ATOM 1409 N N . ALA A 1 186 ? -17.408 6.487 26.531 1.00 47.22 186 ALA A N 1
ATOM 1410 C CA . ALA A 1 186 ? -17.275 7.641 27.420 1.00 47.22 186 ALA A CA 1
ATOM 1411 C C . ALA A 1 186 ? -18.210 7.521 28.643 1.00 47.22 186 ALA A C 1
ATOM 1413 O O . ALA A 1 186 ? -19.012 8.408 28.913 1.00 47.22 186 ALA A O 1
ATOM 1414 N N . GLN A 1 187 ? -18.104 6.422 29.391 1.00 51.06 187 GLN A N 1
ATOM 1415 C CA . GLN A 1 187 ? -18.379 6.438 30.821 1.00 51.06 187 GLN A CA 1
ATOM 1416 C C . GLN A 1 187 ? -17.029 6.552 31.532 1.00 51.06 187 GLN A C 1
ATOM 1418 O O . GLN A 1 187 ? -16.239 5.618 31.569 1.00 51.06 187 GLN A O 1
ATOM 1423 N N . ALA A 1 188 ? -16.768 7.783 31.971 1.00 46.47 188 ALA A N 1
ATOM 1424 C CA . ALA A 1 188 ? -15.861 8.210 33.031 1.00 46.47 188 ALA A CA 1
ATOM 1425 C C . ALA A 1 188 ? -14.635 7.319 33.334 1.00 46.47 188 ALA A C 1
ATOM 1427 O O . ALA A 1 188 ? -14.722 6.366 34.099 1.00 46.47 188 ALA A O 1
ATOM 1428 N N . GLY A 1 189 ? -13.455 7.735 32.860 1.00 52.00 189 GLY A N 1
ATOM 1429 C CA . GLY A 1 189 ? -12.224 7.538 33.641 1.00 52.00 189 GLY A CA 1
ATOM 1430 C C . GLY A 1 189 ? -10.975 7.076 32.896 1.00 52.00 189 GLY A C 1
ATOM 1431 O O . GLY A 1 189 ? -9.878 7.433 33.316 1.00 52.00 189 GLY A O 1
ATOM 1432 N N . GLU A 1 190 ? -11.079 6.355 31.779 1.00 43.59 190 GLU A N 1
ATOM 1433 C CA . GLU A 1 190 ? -9.879 5.810 31.126 1.00 43.59 190 GLU A CA 1
ATOM 1434 C C . GLU A 1 190 ? -9.366 6.682 29.976 1.00 43.59 190 GLU A C 1
ATOM 1436 O O . GLU A 1 190 ? -9.805 6.638 28.824 1.00 43.59 190 GLU A O 1
ATOM 1441 N N . GLY A 1 191 ? -8.378 7.505 30.328 1.00 52.75 191 GLY A N 1
ATOM 1442 C CA . GLY A 1 191 ? -7.560 8.261 29.397 1.00 52.75 191 GLY A CA 1
ATOM 1443 C C . GLY A 1 191 ? -6.838 7.369 28.380 1.00 52.75 191 GLY A C 1
ATOM 1444 O O . GLY A 1 191 ? -6.399 6.263 28.672 1.00 52.75 191 GLY A O 1
ATOM 1445 N N . ARG A 1 192 ? -6.652 7.927 27.176 1.00 66.12 192 ARG A N 1
ATOM 1446 C CA . ARG A 1 192 ? -6.001 7.331 25.990 1.00 66.12 192 ARG A CA 1
ATOM 1447 C C . ARG A 1 192 ? -6.775 6.159 25.376 1.00 66.12 192 ARG A C 1
ATOM 1449 O O . ARG A 1 192 ? -6.426 5.001 25.553 1.00 66.12 192 ARG A O 1
ATOM 1456 N N . GLY A 1 193 ? -7.746 6.490 24.517 1.00 76.06 193 GLY A N 1
ATOM 1457 C CA . GLY A 1 193 ? -8.464 5.516 23.682 1.00 76.06 193 GLY A CA 1
ATOM 1458 C C . GLY A 1 193 ? -7.555 4.458 23.038 1.00 76.06 193 GLY A C 1
ATOM 1459 O O . GLY A 1 193 ? -6.445 4.784 22.598 1.00 76.06 193 GLY A O 1
ATOM 1460 N N . ALA A 1 194 ? -8.063 3.225 23.007 1.00 86.31 194 ALA A N 1
ATOM 1461 C CA . ALA A 1 194 ? -7.321 1.998 22.740 1.00 86.31 194 ALA A CA 1
ATOM 1462 C C . ALA A 1 194 ? -6.419 2.060 21.495 1.00 86.31 194 ALA A C 1
ATOM 1464 O O . ALA A 1 194 ? -6.745 2.691 20.486 1.00 86.31 194 ALA A O 1
ATOM 1465 N N . ARG A 1 195 ? -5.261 1.395 21.578 1.00 90.56 195 ARG A N 1
ATOM 1466 C CA . ARG A 1 195 ? -4.338 1.244 20.448 1.00 90.56 195 ARG A CA 1
ATOM 1467 C C . ARG A 1 195 ? -4.809 0.107 19.556 1.00 90.56 195 ARG A C 1
ATOM 1469 O O . ARG A 1 195 ? -5.443 -0.825 20.040 1.00 90.56 195 ARG A O 1
ATOM 1476 N N . VAL A 1 196 ? -4.455 0.160 18.280 1.00 92.31 196 VAL A N 1
ATOM 1477 C CA . VAL A 1 196 ? -4.599 -1.000 17.399 1.00 92.31 196 VAL A CA 1
ATOM 1478 C C . VAL A 1 196 ? -3.468 -1.964 17.736 1.00 92.31 196 VAL A C 1
ATOM 1480 O O . VAL A 1 196 ? -2.298 -1.596 17.638 1.00 92.31 196 VAL A O 1
ATOM 1483 N N . ALA A 1 197 ? -3.828 -3.153 18.209 1.00 93.00 197 ALA A N 1
ATOM 1484 C CA . ALA A 1 197 ? -2.892 -4.239 18.460 1.00 93.00 197 ALA A CA 1
ATOM 1485 C C . ALA A 1 197 ? -2.651 -5.039 17.178 1.00 93.00 197 ALA A C 1
ATOM 1487 O O . ALA A 1 197 ? -1.503 -5.341 16.866 1.00 93.00 197 ALA A O 1
ATOM 1488 N N . ASP A 1 198 ? -3.714 -5.324 16.417 1.00 94.44 198 ASP A N 1
ATOM 1489 C CA . ASP A 1 198 ? -3.599 -5.996 15.125 1.00 94.44 198 ASP A CA 1
ATOM 1490 C C . ASP A 1 198 ? -4.746 -5.649 14.156 1.00 94.44 198 ASP A C 1
ATOM 1492 O O . ASP A 1 198 ? -5.803 -5.177 14.576 1.00 94.44 198 ASP A O 1
ATOM 1496 N N . ALA A 1 199 ? -4.546 -5.890 12.860 1.00 95.19 199 ALA A N 1
ATOM 1497 C CA . ALA A 1 199 ? -5.581 -5.867 11.837 1.00 95.19 199 ALA A CA 1
ATOM 1498 C C . ALA A 1 199 ? -5.357 -6.977 10.799 1.00 95.19 199 ALA A C 1
ATOM 1500 O O . ALA A 1 199 ? -4.247 -7.158 10.296 1.00 95.19 199 ALA A O 1
ATOM 1501 N N . LEU A 1 200 ? -6.423 -7.701 10.458 1.00 96.81 200 LEU A N 1
ATOM 1502 C CA . LEU A 1 200 ? -6.398 -8.845 9.548 1.00 96.81 200 LEU A CA 1
ATOM 1503 C C . LEU A 1 200 ? -7.649 -8.849 8.667 1.00 96.81 200 LEU A C 1
ATOM 1505 O O . LEU A 1 200 ? -8.756 -8.607 9.145 1.00 96.81 200 LEU A O 1
ATOM 1509 N N . TRP A 1 201 ? -7.486 -9.156 7.383 1.00 97.31 201 TRP A N 1
ATOM 1510 C CA . TRP A 1 201 ? -8.618 -9.389 6.485 1.00 97.31 201 TRP A CA 1
ATOM 1511 C C . TRP A 1 201 ? -9.280 -10.730 6.812 1.00 97.31 201 TRP A C 1
ATOM 1513 O O . TRP A 1 201 ? -8.598 -11.739 7.001 1.00 97.31 201 TRP A O 1
ATOM 1523 N N . HIS A 1 202 ? -10.609 -10.750 6.902 1.00 96.56 202 HIS A N 1
ATOM 1524 C CA . HIS A 1 202 ? -11.354 -11.953 7.258 1.00 96.56 202 HIS A CA 1
ATOM 1525 C C . HIS A 1 202 ? -11.349 -12.965 6.104 1.00 96.56 202 HIS A C 1
ATOM 1527 O O . HIS A 1 202 ? -11.885 -12.697 5.030 1.00 96.56 202 HIS A O 1
ATOM 1533 N N . SER A 1 203 ? -10.802 -14.160 6.335 1.00 95.44 203 SER A N 1
ATOM 1534 C CA . SER A 1 203 ? -10.587 -15.176 5.292 1.00 95.44 203 SER A CA 1
ATOM 1535 C C . SER A 1 203 ? -11.870 -15.735 4.669 1.00 95.44 203 SER A C 1
ATOM 1537 O O . SER A 1 203 ? -11.844 -16.148 3.512 1.00 95.44 203 SER A O 1
ATOM 1539 N N . MET A 1 204 ? -12.988 -15.735 5.405 1.00 94.00 204 MET A N 1
ATOM 1540 C CA . MET A 1 204 ? -14.295 -16.186 4.895 1.00 94.00 204 MET A CA 1
ATOM 1541 C C . MET A 1 204 ? -15.143 -15.037 4.333 1.00 94.00 204 MET A C 1
ATOM 1543 O O . MET A 1 204 ? -16.332 -15.210 4.082 1.00 94.00 204 MET A O 1
ATOM 1547 N N . SER A 1 205 ? -14.572 -13.837 4.179 1.00 95.56 205 SER A N 1
ATOM 1548 C CA . SER A 1 205 ? -15.275 -12.731 3.534 1.00 95.56 205 SER A CA 1
ATOM 1549 C C . SER A 1 205 ? -15.498 -13.051 2.056 1.00 95.56 205 SER A C 1
ATOM 1551 O O . SER A 1 205 ? -14.537 -13.150 1.296 1.00 95.56 205 SER A O 1
ATOM 1553 N N . SER A 1 206 ? -16.757 -13.176 1.634 1.00 93.38 206 SER A N 1
ATOM 1554 C CA . SER A 1 206 ? -17.109 -13.421 0.226 1.00 93.38 206 SER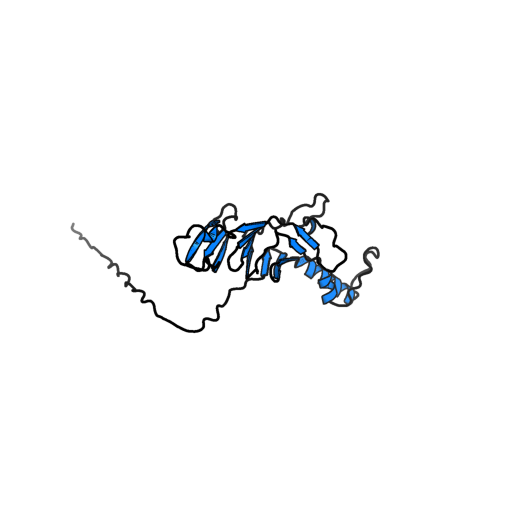 A CA 1
ATOM 1555 C C . SER A 1 206 ? -16.645 -12.295 -0.704 1.00 93.38 206 SER A C 1
ATOM 1557 O O . SER A 1 206 ? -16.335 -12.539 -1.866 1.00 93.38 206 SER A O 1
ATOM 1559 N N . SER A 1 207 ? -16.566 -11.071 -0.181 1.00 93.44 207 SER A N 1
ATOM 1560 C CA . SER A 1 207 ? -16.134 -9.868 -0.893 1.00 93.44 207 SER A CA 1
ATOM 1561 C C . SER A 1 207 ? -14.670 -9.490 -0.650 1.00 93.44 207 SER A C 1
ATOM 1563 O O . SER A 1 207 ? -14.211 -8.506 -1.225 1.00 93.44 207 SER A O 1
ATOM 1565 N N . ASP A 1 208 ? -13.949 -10.217 0.216 1.00 93.56 208 ASP A N 1
ATOM 1566 C CA . ASP A 1 208 ? -12.580 -9.884 0.649 1.00 93.56 208 ASP A CA 1
ATOM 1567 C C . ASP A 1 208 ? -12.440 -8.425 1.141 1.00 93.56 208 ASP A C 1
ATOM 1569 O O . ASP A 1 208 ? -11.430 -7.751 0.925 1.00 93.56 208 ASP A O 1
ATOM 1573 N N . SER A 1 209 ? -13.511 -7.919 1.766 1.00 95.25 209 SER A N 1
ATOM 1574 C CA . SER A 1 209 ? -13.653 -6.518 2.183 1.00 95.25 209 SER A CA 1
ATOM 1575 C C . SER A 1 209 ? -13.907 -6.343 3.677 1.00 95.25 209 SER A C 1
ATOM 1577 O O . SER A 1 209 ? -14.054 -5.211 4.124 1.00 95.25 209 SER A O 1
ATOM 1579 N N . HIS A 1 210 ? -13.995 -7.440 4.432 1.00 96.62 210 HIS A N 1
ATOM 1580 C CA . HIS A 1 210 ? -14.207 -7.391 5.876 1.00 96.62 210 HIS A CA 1
ATOM 1581 C C . HIS A 1 210 ? -12.857 -7.368 6.588 1.00 96.62 210 HIS A C 1
ATOM 1583 O O . HIS A 1 210 ? -12.052 -8.293 6.436 1.00 96.62 210 HIS A O 1
ATOM 1589 N N . LEU A 1 211 ? -12.622 -6.323 7.374 1.00 96.81 211 LEU A N 1
ATOM 1590 C CA . LEU A 1 211 ? -11.395 -6.142 8.140 1.00 96.81 211 LEU A CA 1
ATOM 1591 C C . LEU A 1 211 ? -11.682 -6.352 9.625 1.00 96.81 211 LEU A C 1
ATOM 1593 O O . LEU A 1 211 ? -12.554 -5.711 10.204 1.00 96.81 211 LEU A O 1
ATOM 1597 N N . VAL A 1 212 ? -10.919 -7.226 10.268 1.00 96.69 212 VAL A N 1
ATOM 1598 C CA . VAL A 1 212 ? -10.980 -7.443 11.713 1.00 96.69 212 VAL A CA 1
ATOM 1599 C C . VAL A 1 212 ? -9.837 -6.680 12.363 1.00 96.69 212 VAL A C 1
ATOM 1601 O O . VAL A 1 212 ? -8.676 -6.891 12.025 1.00 96.69 212 VAL A O 1
ATOM 1604 N N . VAL A 1 213 ? -10.159 -5.798 13.305 1.00 95.12 213 VAL A N 1
ATOM 1605 C CA . VAL A 1 213 ? -9.199 -4.987 14.059 1.00 95.12 213 VAL A CA 1
ATOM 1606 C C . VAL A 1 213 ? -9.228 -5.414 15.523 1.00 95.12 213 VAL A C 1
ATOM 1608 O O . VAL A 1 213 ? -10.256 -5.301 16.193 1.00 95.12 213 VAL A O 1
ATOM 1611 N N . LEU A 1 214 ? -8.090 -5.882 16.032 1.00 94.44 214 LEU A N 1
ATOM 1612 C CA . LEU A 1 214 ? -7.873 -6.177 17.443 1.00 94.44 214 LEU A CA 1
ATOM 1613 C C . LEU A 1 214 ? -7.299 -4.937 18.129 1.00 94.44 214 LEU A C 1
ATOM 1615 O O . LEU A 1 214 ? -6.273 -4.394 17.717 1.00 94.44 214 LEU A O 1
ATOM 1619 N N . LEU A 1 215 ? -7.948 -4.489 19.196 1.00 92.69 215 LEU A N 1
ATOM 1620 C CA . LEU A 1 215 ? -7.483 -3.377 20.015 1.00 92.69 215 LEU A CA 1
ATOM 1621 C C . LEU A 1 215 ? -6.644 -3.881 21.194 1.00 92.69 215 LEU A C 1
ATOM 1623 O O . LEU A 1 215 ? -6.814 -4.999 21.670 1.00 92.69 215 LEU A O 1
ATOM 1627 N N . SER A 1 216 ? -5.781 -3.019 21.731 1.00 90.38 216 SER A N 1
ATOM 1628 C CA . SER A 1 216 ? -4.946 -3.321 22.902 1.00 90.38 216 SER A CA 1
ATOM 1629 C C . SER A 1 216 ? -5.748 -3.603 24.175 1.00 90.38 216 SER A C 1
ATOM 1631 O O . SER A 1 216 ? -5.192 -4.108 25.140 1.00 90.38 216 SER A O 1
ATOM 1633 N N . SER A 1 217 ? -7.037 -3.260 24.192 1.00 88.81 217 SER A N 1
ATOM 1634 C CA . SER A 1 217 ? -7.970 -3.601 25.268 1.00 88.81 217 SER A CA 1
ATOM 1635 C C . SER A 1 217 ? -8.494 -5.042 25.193 1.00 88.81 217 SER A C 1
ATOM 1637 O O . SER A 1 217 ? -9.269 -5.441 26.053 1.00 88.81 217 SER A O 1
ATOM 1639 N N . GLY A 1 218 ? -8.140 -5.810 24.155 1.00 89.31 218 GLY A N 1
ATOM 1640 C CA . GLY A 1 218 ? -8.708 -7.136 23.882 1.00 89.31 218 GLY A CA 1
ATOM 1641 C C . GLY A 1 218 ? -10.029 -7.103 23.104 1.00 89.31 218 GLY A C 1
ATOM 1642 O O . GLY A 1 218 ? -10.565 -8.150 22.755 1.00 89.31 218 GLY A O 1
ATOM 1643 N N . VAL A 1 219 ? -10.550 -5.913 22.789 1.00 90.75 219 VAL A N 1
ATOM 1644 C CA . VAL A 1 219 ? -11.768 -5.755 21.983 1.00 90.75 219 VAL A CA 1
ATOM 1645 C C . VAL A 1 219 ? -11.465 -6.032 20.511 1.00 90.75 219 VAL A C 1
ATOM 1647 O O . VAL A 1 219 ? -10.548 -5.441 19.939 1.00 90.75 219 VAL A O 1
ATOM 1650 N N . VAL A 1 220 ? -12.286 -6.876 19.889 1.00 93.81 220 VAL A N 1
ATOM 1651 C CA . VAL A 1 220 ? -12.255 -7.171 18.452 1.00 93.81 220 VAL A CA 1
ATOM 1652 C C . VAL A 1 220 ? -13.374 -6.398 17.758 1.00 93.81 220 VAL A C 1
ATOM 1654 O O . VAL A 1 220 ? -14.523 -6.446 18.194 1.00 93.81 220 VAL A O 1
ATOM 1657 N N . LYS A 1 221 ? -13.051 -5.677 16.681 1.00 93.00 221 LYS A N 1
ATOM 1658 C CA . LYS A 1 221 ? -14.024 -4.948 15.854 1.00 93.00 221 LYS A CA 1
ATOM 1659 C C . LYS A 1 221 ? -13.965 -5.442 14.412 1.00 93.00 221 LYS A C 1
ATOM 1661 O O . LYS A 1 221 ? -12.888 -5.459 13.827 1.00 93.00 221 LYS A O 1
ATOM 1666 N N . GLY A 1 222 ? -15.110 -5.821 13.851 1.00 92.12 222 GLY A N 1
ATOM 1667 C CA . GLY A 1 222 ? -15.270 -6.032 12.411 1.00 92.12 222 GLY A CA 1
ATOM 1668 C C . GLY A 1 222 ? -15.637 -4.720 11.720 1.00 92.12 222 GLY A C 1
ATOM 1669 O O . GLY A 1 222 ? -16.411 -3.937 12.276 1.00 92.12 222 GLY A O 1
ATOM 1670 N N . VAL A 1 223 ? -15.055 -4.475 10.549 1.00 85.62 223 VAL A N 1
ATOM 1671 C CA . VAL A 1 223 ? -15.242 -3.267 9.734 1.00 85.62 223 VAL A CA 1
ATOM 1672 C C . VAL A 1 223 ? -15.529 -3.640 8.293 1.00 85.62 223 VAL A C 1
ATOM 1674 O O . VAL A 1 223 ? -14.924 -4.633 7.821 1.00 85.62 223 VAL A O 1
#